Protein AF-A0A932NPB3-F1 (afdb_monomer_lite)

Radius of gyration: 23.29 Å; chains: 1; bounding box: 48×37×106 Å

Structure (mmCIF, N/CA/C/O backbone):
data_AF-A0A932NPB3-F1
#
_entry.id   AF-A0A932NPB3-F1
#
loop_
_atom_site.group_PDB
_atom_site.id
_atom_site.type_symbol
_atom_site.label_atom_id
_atom_site.label_alt_id
_atom_site.label_comp_id
_atom_site.label_asym_id
_atom_site.label_entity_id
_atom_site.label_seq_id
_atom_site.pdbx_PDB_ins_code
_atom_site.Cartn_x
_atom_site.Cartn_y
_atom_site.Cartn_z
_atom_site.occupancy
_atom_s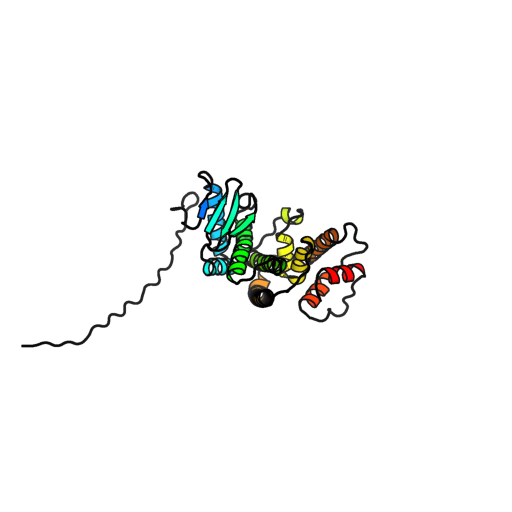ite.B_iso_or_equiv
_atom_site.auth_seq_id
_atom_site.auth_comp_id
_atom_site.auth_asym_id
_atom_site.auth_atom_id
_atom_site.pdbx_PDB_model_num
ATOM 1 N N . MET A 1 1 ? 19.179 -9.012 77.415 1.00 31.47 1 MET A N 1
ATOM 2 C CA . MET A 1 1 ? 20.241 -8.206 76.779 1.00 31.47 1 MET A CA 1
ATOM 3 C C . MET A 1 1 ? 20.283 -8.575 75.296 1.00 31.47 1 MET A C 1
ATOM 5 O O . MET A 1 1 ? 20.457 -9.751 75.024 1.00 31.47 1 MET A O 1
ATOM 9 N N . THR A 1 2 ? 20.004 -7.587 74.422 1.00 33.19 2 THR A N 1
ATOM 10 C CA . THR A 1 2 ? 20.501 -7.352 73.028 1.00 33.19 2 THR A CA 1
ATOM 11 C C . THR A 1 2 ? 20.539 -8.527 72.022 1.00 33.19 2 THR A C 1
ATOM 13 O O . THR A 1 2 ? 21.257 -9.488 72.255 1.00 33.19 2 THR A O 1
ATOM 16 N N . SER A 1 3 ? 19.724 -8.539 70.943 1.00 32.50 3 SER A N 1
ATOM 17 C CA . SER A 1 3 ? 19.947 -7.966 69.570 1.00 32.50 3 SER A CA 1
ATOM 18 C C . SER A 1 3 ? 21.310 -8.361 68.960 1.00 32.50 3 SER A C 1
ATOM 20 O O . SER A 1 3 ? 22.308 -8.200 69.649 1.00 32.50 3 SER A O 1
ATOM 22 N N . TRP A 1 4 ? 21.473 -8.917 67.743 1.00 28.77 4 TRP A N 1
ATOM 23 C CA . TRP A 1 4 ? 21.199 -8.436 66.362 1.00 28.77 4 TRP A CA 1
ATOM 24 C C . TRP A 1 4 ? 21.291 -9.647 65.369 1.00 28.77 4 TRP A C 1
ATOM 26 O O . TRP A 1 4 ? 22.094 -10.537 65.612 1.00 28.77 4 TRP A O 1
ATOM 36 N N . LEU A 1 5 ? 20.372 -9.871 64.408 1.00 31.00 5 LEU A N 1
ATOM 37 C CA . LEU A 1 5 ? 20.294 -9.395 62.996 1.00 31.00 5 LEU A CA 1
ATOM 38 C C . LEU A 1 5 ? 21.238 -10.077 61.963 1.00 31.00 5 LEU A C 1
ATOM 40 O O . LEU A 1 5 ? 22.443 -9.893 62.050 1.00 31.00 5 LEU A O 1
ATOM 44 N N . LEU A 1 6 ? 20.657 -10.779 60.964 1.00 31.25 6 LEU A N 1
ATOM 45 C CA . LEU A 1 6 ? 21.093 -10.999 59.552 1.00 31.25 6 LEU A CA 1
ATOM 46 C C . LEU A 1 6 ? 20.296 -12.193 58.967 1.00 31.25 6 LEU A C 1
ATOM 48 O O . LEU A 1 6 ? 20.301 -13.258 59.563 1.00 31.25 6 LEU A O 1
ATOM 52 N N . GLY A 1 7 ? 19.590 -12.168 57.837 1.00 26.69 7 GLY A N 1
ATOM 53 C CA . GLY A 1 7 ? 19.265 -11.157 56.836 1.00 26.69 7 GLY A CA 1
ATOM 54 C C . GLY A 1 7 ? 18.335 -11.821 55.803 1.00 26.69 7 GLY A C 1
ATOM 55 O O . GLY A 1 7 ? 18.620 -12.915 55.321 1.00 26.69 7 GLY A O 1
ATOM 56 N N . LEU A 1 8 ? 17.193 -11.188 55.521 1.00 30.22 8 LEU A N 1
ATOM 57 C CA . LEU A 1 8 ? 16.250 -11.546 54.456 1.00 30.22 8 LEU A CA 1
ATOM 58 C C . LEU A 1 8 ? 16.886 -11.338 53.073 1.00 30.22 8 LEU A C 1
ATOM 60 O O . LEU A 1 8 ? 17.524 -10.311 52.869 1.00 30.22 8 LEU A O 1
ATOM 64 N N . LEU A 1 9 ? 16.566 -12.203 52.105 1.00 27.02 9 LEU A N 1
ATOM 65 C CA . LEU A 1 9 ? 16.315 -11.799 50.714 1.00 27.02 9 LEU A CA 1
ATOM 66 C C . LEU A 1 9 ? 15.411 -12.835 50.024 1.00 27.02 9 LEU A C 1
ATOM 68 O O . LEU A 1 9 ? 15.848 -13.855 49.498 1.00 27.02 9 LEU A O 1
ATOM 72 N N . LEU A 1 10 ? 14.112 -12.535 50.066 1.00 29.44 10 LEU A N 1
ATOM 73 C CA . LEU A 1 10 ? 13.089 -13.052 49.164 1.00 29.44 10 LEU A CA 1
ATOM 74 C C . LEU A 1 10 ? 13.368 -12.507 47.757 1.00 29.44 10 LEU A C 1
ATOM 76 O O . LEU A 1 10 ? 13.323 -11.295 47.555 1.00 29.44 10 LEU A O 1
ATOM 80 N N . LEU A 1 11 ? 13.589 -13.383 46.779 1.00 31.45 11 LEU A N 1
ATOM 81 C CA . LEU A 1 11 ? 13.445 -13.039 45.365 1.00 31.45 11 LEU A CA 1
ATOM 82 C C . LEU A 1 11 ? 12.147 -13.660 44.853 1.00 31.45 11 LEU A C 1
ATOM 84 O O . LEU A 1 11 ? 12.106 -14.799 44.394 1.00 31.45 11 LEU A O 1
ATOM 88 N N . ALA A 1 12 ? 11.073 -12.880 44.962 1.00 29.61 12 ALA A N 1
ATOM 89 C CA . ALA A 1 12 ? 9.864 -13.081 44.185 1.00 29.61 12 ALA A CA 1
ATOM 90 C C . ALA A 1 12 ? 10.184 -12.764 42.716 1.00 29.61 12 ALA A C 1
ATOM 92 O O . ALA A 1 12 ? 10.418 -11.610 42.354 1.00 29.61 12 ALA A O 1
ATOM 93 N N . ALA A 1 13 ? 10.224 -13.789 41.868 1.00 29.39 13 ALA A N 1
ATOM 94 C CA . ALA A 1 13 ? 10.231 -13.597 40.426 1.00 29.39 13 ALA A CA 1
ATOM 95 C C . ALA A 1 13 ? 8.857 -13.047 39.996 1.00 29.39 13 ALA A C 1
ATOM 97 O O . ALA A 1 13 ? 7.833 -13.609 40.399 1.00 29.39 13 ALA A O 1
ATOM 98 N N . PRO A 1 14 ? 8.784 -11.972 39.191 1.00 31.38 14 PRO A N 1
ATOM 99 C CA . PRO A 1 14 ? 7.507 -11.490 38.696 1.00 31.38 14 PRO A CA 1
ATOM 100 C C . PRO A 1 14 ? 6.950 -12.512 37.703 1.00 31.38 14 PRO A C 1
ATOM 102 O O . PRO A 1 14 ? 7.517 -12.740 36.631 1.00 31.38 14 PRO A O 1
ATOM 105 N N . ALA A 1 15 ? 5.822 -13.121 38.065 1.00 30.25 15 ALA A N 1
ATOM 106 C CA . ALA A 1 15 ? 4.977 -13.852 37.139 1.00 30.25 15 ALA A CA 1
ATOM 107 C C . ALA A 1 15 ? 4.601 -12.905 35.990 1.00 30.25 15 ALA A C 1
ATOM 109 O O . ALA A 1 15 ? 3.835 -11.957 36.166 1.00 30.25 15 ALA A O 1
ATOM 110 N N . ARG A 1 16 ? 5.173 -13.128 34.802 1.00 31.05 16 ARG A N 1
ATOM 111 C CA . ARG A 1 16 ? 4.693 -12.486 33.579 1.00 31.05 16 ARG A CA 1
ATOM 112 C C . ARG A 1 16 ? 3.279 -12.997 33.341 1.00 31.05 16 ARG A C 1
ATOM 114 O O . ARG A 1 16 ? 3.098 -14.172 33.037 1.00 31.05 16 ARG A O 1
ATOM 121 N N . ALA A 1 17 ? 2.299 -12.115 33.505 1.00 29.11 17 ALA A N 1
ATOM 122 C CA . ALA A 1 17 ? 0.921 -12.369 33.132 1.00 29.11 17 ALA A CA 1
ATOM 123 C C . ALA A 1 17 ? 0.880 -12.793 31.657 1.00 29.11 17 ALA A C 1
ATOM 125 O O . ALA A 1 17 ? 1.081 -11.984 30.751 1.00 29.11 17 ALA A O 1
ATOM 126 N N . GLN A 1 18 ? 0.661 -14.084 31.415 1.00 29.05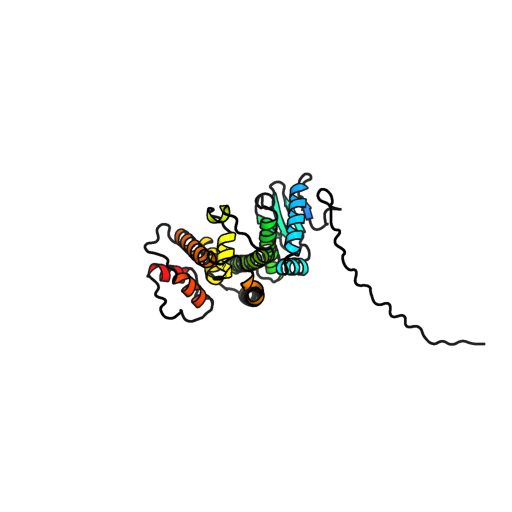 18 GLN A N 1
ATOM 127 C CA . GLN A 1 18 ? 0.189 -14.556 30.126 1.00 29.05 18 GLN A CA 1
ATOM 128 C C . GLN A 1 18 ? -1.213 -13.971 29.957 1.00 29.05 18 GLN A C 1
ATOM 130 O O . GLN A 1 18 ? -2.127 -14.318 30.703 1.00 29.05 18 GLN A O 1
ATOM 135 N N . PHE A 1 19 ? -1.372 -13.043 29.013 1.00 30.61 19 PHE A N 1
ATOM 136 C CA . PHE A 1 19 ? -2.686 -12.630 28.538 1.00 30.61 19 PHE A CA 1
ATOM 137 C C . PHE A 1 19 ? -3.358 -13.866 27.930 1.00 30.61 19 PHE A C 1
ATOM 139 O O . PHE A 1 19 ? -3.115 -14.228 26.780 1.00 30.61 19 PHE A O 1
ATOM 146 N N . LEU A 1 20 ? -4.162 -14.552 28.738 1.00 27.78 20 LEU A N 1
ATOM 147 C CA . LEU A 1 20 ? -5.115 -15.541 28.270 1.00 27.78 20 LEU A CA 1
ATOM 148 C C . LEU A 1 20 ? -6.215 -14.761 27.552 1.00 27.78 20 LEU A C 1
ATOM 150 O O . LEU A 1 20 ? -7.083 -14.165 28.187 1.00 27.78 20 LEU A O 1
ATOM 154 N N . ALA A 1 21 ? -6.140 -14.706 26.224 1.00 30.80 21 ALA A N 1
ATOM 155 C CA . ALA A 1 21 ? -7.271 -14.276 25.420 1.00 30.80 21 ALA A CA 1
ATOM 156 C C . ALA A 1 21 ? -8.413 -15.283 25.653 1.00 30.80 21 ALA A C 1
ATOM 158 O O . ALA A 1 21 ? -8.198 -16.484 25.456 1.00 30.80 21 ALA A O 1
ATOM 159 N N . PRO A 1 22 ? -9.604 -14.852 26.103 1.00 32.59 22 PRO A N 1
ATOM 160 C CA . PRO A 1 22 ? -10.727 -15.764 26.222 1.00 32.59 22 PRO A CA 1
ATOM 161 C C . PRO A 1 22 ? -11.122 -16.250 24.824 1.00 32.59 22 PRO A C 1
ATOM 163 O O . PRO A 1 22 ? -11.342 -15.453 23.912 1.00 32.59 22 PRO A O 1
ATOM 166 N N . VAL A 1 23 ? -11.224 -17.569 24.663 1.00 30.86 23 VAL A N 1
ATOM 167 C CA . VAL A 1 23 ? -11.905 -18.182 23.519 1.00 30.86 23 VAL A CA 1
ATOM 168 C C . VAL A 1 23 ? -13.385 -17.838 23.668 1.00 30.86 23 VAL A C 1
ATOM 170 O O . VAL A 1 23 ? -14.067 -18.380 24.536 1.00 30.86 23 VAL A O 1
ATOM 173 N N . LEU A 1 24 ? -13.864 -16.872 22.884 1.00 31.59 24 LEU A N 1
ATOM 174 C CA . LEU A 1 24 ? -15.264 -16.460 22.910 1.00 31.59 24 LEU A CA 1
ATOM 175 C C . LEU A 1 24 ? -16.123 -17.456 22.110 1.00 31.59 24 LEU A C 1
ATOM 177 O O . LEU A 1 24 ? -15.749 -17.806 20.988 1.00 31.59 24 LEU A O 1
ATOM 181 N N . PRO A 1 25 ? -17.278 -17.902 22.641 1.00 28.17 25 PRO A N 1
ATOM 182 C CA . PRO A 1 25 ? -18.278 -18.608 21.849 1.00 28.17 25 PRO A CA 1
ATOM 183 C C . PRO A 1 25 ? -18.885 -17.665 20.792 1.00 28.17 25 PRO A C 1
ATOM 185 O O . PRO A 1 25 ? -18.933 -16.447 21.002 1.00 28.17 25 PRO A O 1
ATOM 188 N N . PRO A 1 26 ? -19.378 -18.194 19.658 1.00 33.12 26 PRO A N 1
ATOM 189 C CA . PRO A 1 26 ? -20.007 -17.372 18.636 1.00 33.12 26 PRO A CA 1
ATOM 190 C C . PRO A 1 26 ? -21.297 -16.761 19.197 1.00 33.12 26 PRO A C 1
ATOM 192 O O . PRO A 1 26 ? -22.207 -17.479 19.607 1.00 33.12 26 PRO A O 1
ATOM 195 N N . GLY A 1 27 ? -21.369 -15.428 19.222 1.00 34.28 27 GLY A N 1
ATOM 196 C CA . GLY A 1 27 ? -22.634 -14.713 19.398 1.00 34.28 27 GLY A CA 1
ATOM 197 C C . GLY A 1 27 ? -22.770 -13.766 20.588 1.00 34.28 27 GLY A C 1
ATOM 198 O O . GLY A 1 27 ? -23.838 -13.179 20.709 1.00 34.28 27 GLY A O 1
ATOM 199 N N . ARG A 1 28 ? -21.764 -13.556 21.450 1.00 38.69 28 ARG A N 1
ATOM 200 C CA . ARG A 1 28 ? -21.772 -12.439 22.425 1.00 38.69 28 ARG A CA 1
ATOM 201 C C . ARG A 1 28 ? -20.426 -12.287 23.128 1.00 38.69 28 ARG A C 1
ATOM 203 O O . ARG A 1 28 ? -20.014 -13.209 23.817 1.00 38.69 28 ARG A O 1
ATOM 210 N N . VAL A 1 29 ? -19.808 -11.113 22.982 1.00 34.94 29 VAL A N 1
ATOM 211 C CA . VAL A 1 29 ? -19.136 -10.276 24.005 1.00 34.94 29 VAL A CA 1
ATOM 212 C C . VAL A 1 29 ? -18.470 -9.118 23.259 1.00 34.94 29 VAL A C 1
ATOM 214 O O . VAL A 1 29 ? -17.812 -9.361 22.257 1.00 34.94 29 VAL A O 1
ATOM 217 N N . LEU A 1 30 ? -18.633 -7.893 23.761 1.00 41.00 30 LEU A N 1
ATOM 218 C CA . LEU A 1 30 ? -17.564 -6.998 24.238 1.00 41.00 30 LEU A CA 1
ATOM 219 C C . LEU A 1 30 ? -18.273 -6.011 25.188 1.00 41.00 30 LEU A C 1
ATOM 221 O O . LEU A 1 30 ? -19.296 -5.433 24.847 1.00 41.00 30 LEU A O 1
ATOM 225 N N . ALA A 1 31 ? -17.984 -6.045 26.492 1.00 43.31 31 ALA A N 1
ATOM 226 C CA . ALA A 1 31 ? -16.849 -5.356 27.109 1.00 43.31 31 ALA A CA 1
ATOM 227 C C . ALA A 1 31 ? -16.893 -3.850 26.810 1.00 43.31 31 ALA A C 1
ATOM 229 O O . ALA A 1 31 ? -17.124 -3.456 25.672 1.00 43.31 31 ALA A O 1
ATOM 230 N N . ALA A 1 32 ? -16.692 -3.020 27.839 1.00 49.41 32 ALA A N 1
ATOM 231 C CA . ALA A 1 32 ? -16.626 -1.568 27.703 1.00 49.41 32 ALA A CA 1
ATOM 232 C C . ALA A 1 32 ? -15.834 -1.188 26.445 1.00 49.41 32 ALA A C 1
ATOM 234 O O . ALA A 1 32 ? -14.727 -1.698 26.248 1.00 49.41 32 ALA A O 1
ATOM 235 N N . VAL A 1 33 ? -16.435 -0.345 25.595 1.00 52.59 33 VAL A N 1
ATOM 236 C CA . VAL A 1 33 ? -15.800 0.187 24.383 1.00 52.59 33 VAL A CA 1
ATOM 237 C C . VAL A 1 33 ? -14.384 0.600 24.771 1.00 52.59 33 VAL A C 1
ATOM 239 O O . VAL A 1 33 ? -14.238 1.389 25.713 1.00 52.59 33 VAL A O 1
ATOM 242 N N . PRO A 1 34 ? -13.340 0.035 24.136 1.00 62.47 34 PRO A N 1
ATOM 243 C CA . PRO A 1 34 ? -11.988 0.410 24.492 1.00 62.47 34 PRO A CA 1
ATOM 244 C C . PRO A 1 34 ? -11.862 1.934 24.392 1.00 62.47 34 PRO A C 1
ATOM 246 O O . PRO A 1 34 ? -12.332 2.498 23.408 1.00 62.47 34 PRO A O 1
ATOM 249 N N . PRO A 1 35 ? -11.239 2.623 25.364 1.00 62.69 35 PRO A N 1
ATOM 250 C CA . PRO A 1 35 ? -11.278 4.089 25.455 1.00 62.69 35 PRO A CA 1
ATOM 251 C C . PRO A 1 35 ? -10.589 4.803 24.281 1.00 62.69 35 PRO A C 1
ATOM 253 O O . PRO A 1 35 ? -10.598 6.029 24.199 1.00 62.69 35 PRO A O 1
ATOM 256 N N . TRP A 1 36 ? -9.949 4.043 23.394 1.00 72.12 36 TRP A N 1
ATOM 257 C CA . TRP A 1 36 ? -9.357 4.521 22.157 1.00 72.12 36 TRP A CA 1
ATOM 258 C C . TRP A 1 36 ? -10.305 4.421 20.948 1.00 72.12 36 TRP A C 1
ATOM 260 O O . TRP A 1 36 ? -10.002 5.036 19.939 1.00 72.12 36 TRP A O 1
ATOM 270 N N . ILE A 1 37 ? -11.459 3.747 21.015 1.00 76.25 37 ILE A N 1
ATOM 271 C CA . ILE A 1 37 ? -12.494 3.857 19.971 1.00 76.25 37 ILE A CA 1
ATOM 272 C C . ILE A 1 37 ? -13.554 4.863 20.410 1.00 76.25 37 ILE A C 1
ATOM 274 O O . ILE A 1 37 ? -14.187 4.696 21.451 1.00 76.25 37 ILE A O 1
ATOM 278 N N . ALA A 1 38 ? -13.773 5.879 19.584 1.00 79.50 38 ALA A N 1
ATOM 279 C CA . ALA A 1 38 ? -14.877 6.815 19.688 1.00 79.50 38 ALA A CA 1
ATOM 280 C C . ALA A 1 38 ? -15.873 6.585 18.542 1.00 79.50 38 ALA A C 1
ATOM 282 O O . ALA A 1 38 ? -15.498 6.235 17.424 1.00 79.50 38 ALA A O 1
ATOM 283 N N . MET A 1 39 ? -17.150 6.799 18.837 1.00 81.81 39 MET A N 1
ATOM 284 C CA . MET A 1 39 ? -18.235 6.822 17.858 1.00 81.81 39 MET A CA 1
ATOM 285 C C . MET A 1 39 ? -18.846 8.218 17.908 1.00 81.81 39 MET A C 1
ATOM 287 O O . MET A 1 39 ? -19.040 8.745 19.005 1.00 81.81 39 MET A O 1
ATOM 291 N N . GLU A 1 40 ? -19.136 8.814 16.755 1.00 78.88 40 GLU A N 1
ATOM 292 C CA . GLU A 1 40 ? -19.737 10.151 16.686 1.00 78.88 40 GLU A CA 1
ATOM 293 C C . GLU A 1 40 ? -21.108 10.200 17.378 1.00 78.88 40 GLU A C 1
ATOM 295 O O . GLU A 1 40 ? -21.424 11.160 18.081 1.00 78.88 40 GLU A O 1
ATOM 300 N N . LYS A 1 41 ? -21.903 9.133 17.236 1.00 77.12 41 LYS A N 1
ATOM 301 C CA . LYS A 1 41 ? -23.227 9.000 17.848 1.00 77.12 41 LYS A CA 1
ATOM 302 C C . LYS A 1 41 ? -23.519 7.560 18.303 1.00 77.12 41 LYS A C 1
ATOM 304 O O . LYS A 1 41 ? -22.873 6.623 17.826 1.00 77.12 41 LYS A O 1
ATOM 309 N N . PRO A 1 42 ? -24.502 7.354 19.202 1.00 76.12 42 PRO A N 1
ATOM 310 C CA . PRO A 1 42 ? -25.056 6.026 19.478 1.00 76.12 42 PRO A CA 1
ATOM 311 C C . PRO A 1 42 ? -25.639 5.377 18.209 1.00 76.12 42 PRO A C 1
ATOM 313 O O . PRO A 1 42 ? -26.126 6.092 17.332 1.00 76.12 42 PRO A O 1
ATOM 316 N N . GLY A 1 43 ? -25.641 4.041 18.120 1.00 79.69 43 GLY A N 1
ATOM 317 C CA . GLY A 1 43 ? -26.161 3.313 16.950 1.00 79.69 43 GLY A CA 1
ATOM 318 C C . GLY A 1 43 ? -25.096 2.837 15.952 1.00 79.69 43 GLY A C 1
ATOM 319 O O . GLY A 1 43 ? -25.448 2.303 14.905 1.00 79.69 43 GLY A O 1
ATOM 320 N N . LEU A 1 44 ? -23.807 3.033 16.254 1.00 83.00 44 LEU A N 1
ATOM 321 C CA . LEU A 1 44 ? -22.666 2.590 15.434 1.00 83.00 44 LEU A CA 1
ATOM 322 C C . LEU A 1 44 ? -21.992 1.319 15.991 1.00 83.00 44 LEU A C 1
ATOM 324 O O . LEU A 1 44 ? -20.836 1.023 15.685 1.00 83.00 44 LEU A O 1
ATOM 328 N N . GLU A 1 45 ? -22.695 0.555 16.834 1.00 86.25 45 GLU A N 1
ATOM 329 C CA . GLU A 1 45 ? -22.146 -0.614 17.526 1.00 86.25 45 GLU A CA 1
ATOM 330 C C . GLU A 1 45 ? -21.705 -1.717 16.559 1.00 86.25 45 GLU A C 1
ATOM 332 O O . GLU A 1 45 ? -20.674 -2.345 16.789 1.00 86.25 45 GLU A O 1
ATOM 337 N N . GLU A 1 46 ? -22.437 -1.929 15.464 1.00 86.75 46 GLU A N 1
ATOM 338 C CA . GLU A 1 46 ? -22.088 -2.943 14.466 1.00 86.75 46 GLU A CA 1
ATOM 339 C C . GLU A 1 46 ? -20.784 -2.599 13.736 1.00 86.75 46 GLU A C 1
ATOM 341 O O . GLU A 1 46 ? -19.883 -3.438 13.666 1.00 86.75 46 GLU A O 1
ATOM 346 N N . ALA A 1 47 ? -20.639 -1.352 13.275 1.00 85.44 47 ALA A N 1
ATOM 347 C CA . ALA A 1 47 ? -19.416 -0.855 12.648 1.00 85.44 47 ALA A CA 1
ATOM 348 C C . ALA A 1 47 ? -18.223 -0.934 13.617 1.00 85.44 47 ALA A C 1
ATOM 350 O O . ALA A 1 47 ? -17.153 -1.441 13.270 1.00 85.44 47 ALA A O 1
ATOM 351 N N . ARG A 1 48 ? -18.418 -0.518 14.875 1.00 86.25 48 ARG A N 1
ATOM 352 C CA . ARG A 1 48 ? -17.416 -0.670 15.938 1.00 86.25 48 ARG A CA 1
ATOM 353 C C . ARG A 1 48 ? -16.997 -2.128 16.111 1.00 86.25 48 ARG A C 1
ATOM 355 O O . ARG A 1 48 ? -15.803 -2.420 16.167 1.00 86.25 48 ARG A O 1
ATOM 362 N N . ASP A 1 49 ? -17.956 -3.039 16.222 1.00 87.44 49 ASP A N 1
ATOM 363 C CA . ASP A 1 49 ? -17.671 -4.449 16.476 1.00 87.44 49 ASP A CA 1
ATOM 364 C C . ASP A 1 49 ? -16.991 -5.104 15.266 1.00 87.44 49 ASP A C 1
ATOM 366 O O . ASP A 1 49 ? -16.076 -5.910 15.444 1.00 87.44 49 ASP A O 1
ATOM 370 N N . LYS A 1 50 ? -17.367 -4.714 14.043 1.00 88.81 50 LYS A N 1
ATOM 371 C CA . LYS A 1 50 ? -16.697 -5.119 12.800 1.00 88.81 50 LYS A CA 1
ATOM 372 C C . LYS A 1 50 ? -15.243 -4.652 12.770 1.00 88.81 50 LYS A C 1
ATOM 374 O O . LYS A 1 50 ? -14.347 -5.465 12.541 1.00 88.81 50 LYS A O 1
ATOM 379 N N . LEU A 1 51 ? -14.984 -3.383 13.092 1.00 87.50 51 LEU A N 1
ATOM 380 C CA . LEU A 1 51 ? -13.627 -2.848 13.213 1.00 87.50 51 LEU A CA 1
ATOM 381 C C . LEU A 1 51 ? -12.817 -3.597 14.282 1.00 87.50 51 LEU A C 1
ATOM 383 O O . LEU A 1 51 ? -11.658 -3.937 14.055 1.00 87.50 51 LEU A O 1
ATOM 387 N N . LEU A 1 52 ? -13.411 -3.890 15.441 1.00 87.38 52 LEU A N 1
ATOM 388 C CA . LEU A 1 52 ? -12.746 -4.638 16.511 1.00 87.38 52 LEU A CA 1
ATOM 389 C C . LEU A 1 52 ? -12.356 -6.052 16.068 1.00 87.38 52 LEU A C 1
ATOM 391 O O . LEU A 1 52 ? -11.244 -6.496 16.366 1.00 87.38 52 LEU A O 1
ATOM 395 N N . ARG A 1 53 ? -13.227 -6.740 15.321 1.00 89.75 53 ARG A N 1
ATOM 396 C CA . ARG A 1 53 ? -12.915 -8.049 14.731 1.00 89.75 53 ARG A CA 1
ATOM 397 C C . ARG A 1 53 ? -11.818 -7.948 13.672 1.00 89.75 53 ARG A C 1
ATOM 399 O O . ARG A 1 53 ? -10.883 -8.745 13.713 1.00 89.75 53 ARG A O 1
ATOM 406 N N . ALA A 1 54 ? -11.850 -6.932 12.811 1.00 89.81 54 ALA A N 1
ATOM 407 C CA . ALA A 1 54 ? -10.789 -6.673 11.837 1.00 89.81 54 ALA A CA 1
ATOM 408 C C . ALA A 1 54 ? -9.428 -6.389 12.506 1.00 89.81 54 ALA A C 1
ATOM 410 O O . ALA A 1 54 ? -8.405 -6.940 12.105 1.00 89.81 54 ALA A O 1
ATOM 411 N N . LEU A 1 55 ? -9.394 -5.599 13.583 1.00 88.94 55 LEU A N 1
ATOM 412 C CA . LEU A 1 55 ? -8.170 -5.350 14.355 1.00 88.94 55 LEU A CA 1
ATOM 413 C C . LEU A 1 55 ? -7.654 -6.615 15.053 1.00 88.94 55 LEU A C 1
ATOM 415 O O . LEU A 1 55 ? -6.442 -6.808 15.167 1.00 88.94 55 LEU A O 1
ATOM 419 N N . GLU A 1 56 ? -8.546 -7.495 15.506 1.00 90.06 56 GLU A N 1
ATOM 420 C CA . GLU A 1 56 ? -8.155 -8.793 16.054 1.00 90.06 56 GLU A CA 1
ATOM 421 C C . GLU A 1 56 ? -7.579 -9.718 14.974 1.00 90.06 56 GLU A C 1
ATOM 423 O O . GLU A 1 56 ? -6.581 -10.394 15.225 1.00 90.06 56 GLU A O 1
ATOM 428 N N . LEU A 1 57 ? -8.133 -9.709 13.757 1.00 91.06 57 LEU A N 1
ATOM 429 C CA . LEU A 1 57 ? -7.531 -10.388 12.607 1.00 91.06 57 LEU A CA 1
ATOM 430 C C . LEU A 1 57 ? -6.139 -9.823 12.307 1.00 91.06 57 LEU A C 1
ATOM 432 O O . LEU A 1 57 ? -5.183 -10.591 12.207 1.00 91.06 57 LEU A O 1
ATOM 436 N N . LEU A 1 58 ? -5.989 -8.497 12.269 1.00 91.00 58 LEU A N 1
ATOM 437 C CA . LEU A 1 58 ? -4.706 -7.831 12.041 1.00 91.00 58 LEU A CA 1
ATOM 438 C C . LEU A 1 58 ? -3.636 -8.262 13.062 1.00 91.00 58 LEU A C 1
ATOM 440 O O . LEU A 1 58 ? -2.494 -8.522 12.686 1.00 91.00 58 LEU A O 1
ATOM 444 N N . ARG A 1 59 ? -3.994 -8.429 14.345 1.00 91.50 59 ARG A N 1
ATOM 445 C CA . ARG A 1 59 ? -3.068 -8.928 15.387 1.00 91.50 59 ARG A CA 1
ATOM 446 C C . ARG A 1 59 ? -2.547 -10.342 15.135 1.00 91.50 59 ARG A C 1
ATOM 448 O O . ARG A 1 59 ? -1.520 -10.714 15.710 1.00 91.50 59 ARG A O 1
ATOM 455 N N . ARG A 1 60 ? -3.235 -11.153 14.326 1.00 92.06 60 ARG A N 1
ATOM 456 C CA . ARG A 1 60 ? -2.796 -12.521 13.999 1.00 92.06 60 ARG A CA 1
ATOM 457 C C . ARG A 1 60 ? -1.603 -12.514 13.045 1.00 92.06 60 ARG A C 1
ATOM 459 O O . ARG A 1 60 ? -0.761 -13.404 13.148 1.00 92.06 60 ARG A O 1
ATOM 466 N N . SER A 1 61 ? -1.473 -11.482 12.214 1.00 94.00 61 SER A N 1
ATOM 467 C CA . SER A 1 61 ? -0.318 -11.252 11.342 1.00 94.00 61 SER A CA 1
ATOM 468 C C . SER A 1 61 ? 0.884 -10.721 12.154 1.00 94.00 61 SER A C 1
ATOM 470 O O . SER A 1 61 ? 0.718 -9.818 12.981 1.00 94.00 61 SER A O 1
ATOM 472 N N . PRO A 1 62 ? 2.110 -11.257 11.977 1.00 94.44 62 PRO A N 1
ATOM 473 C CA . PRO A 1 62 ? 3.317 -10.694 12.589 1.00 94.44 62 PRO A CA 1
ATOM 474 C C . PRO A 1 62 ? 3.537 -9.205 12.285 1.00 94.44 62 PRO A C 1
ATOM 476 O O . PRO A 1 62 ? 3.830 -8.440 13.206 1.00 94.44 62 PRO A O 1
ATOM 479 N N . SER A 1 63 ? 3.351 -8.790 11.030 1.00 93.06 63 SER A N 1
ATOM 480 C CA . SER A 1 63 ? 3.470 -7.393 10.601 1.00 93.06 63 SER A CA 1
ATOM 481 C C . SER A 1 63 ? 2.400 -6.513 11.256 1.00 93.06 63 SER A C 1
ATOM 483 O O . SER A 1 63 ? 2.723 -5.458 11.803 1.00 93.06 63 SER A O 1
ATOM 485 N N . GLY A 1 64 ? 1.146 -6.974 11.299 1.00 91.69 64 GLY A N 1
ATOM 486 C CA . GLY A 1 64 ? 0.049 -6.265 11.958 1.00 91.69 64 GLY A CA 1
ATOM 487 C C . GLY A 1 64 ? 0.238 -6.130 13.469 1.00 91.69 64 GLY A C 1
ATOM 488 O O . GLY A 1 64 ? 0.031 -5.060 14.040 1.00 91.69 64 GLY A O 1
ATOM 489 N N . ARG A 1 65 ? 0.714 -7.188 14.133 1.00 92.12 65 ARG A N 1
ATOM 490 C CA . ARG A 1 65 ? 1.035 -7.168 15.568 1.00 92.12 65 ARG A CA 1
ATOM 491 C C . ARG A 1 65 ? 2.141 -6.170 15.899 1.00 92.12 65 ARG A C 1
ATOM 493 O O . ARG A 1 65 ? 2.029 -5.469 16.902 1.00 92.12 65 ARG A O 1
ATOM 500 N N . ALA A 1 66 ? 3.191 -6.113 15.081 1.00 90.50 66 ALA A N 1
ATOM 501 C CA . ALA A 1 66 ? 4.276 -5.154 15.259 1.00 90.50 66 ALA A CA 1
ATOM 502 C C . ALA A 1 66 ? 3.766 -3.711 15.119 1.00 90.50 66 ALA A C 1
ATOM 504 O O . ALA A 1 66 ? 4.029 -2.889 15.995 1.00 90.50 66 ALA A O 1
ATOM 505 N N . LEU A 1 67 ? 2.968 -3.439 14.081 1.00 88.19 67 LEU A N 1
ATOM 506 C CA . LEU A 1 67 ? 2.390 -2.120 13.821 1.00 88.19 67 LEU A CA 1
ATOM 507 C C . LEU A 1 67 ? 1.488 -1.644 14.972 1.00 88.19 67 LEU A C 1
ATOM 509 O O . LEU A 1 67 ? 1.646 -0.532 15.475 1.00 88.19 67 LEU A O 1
ATOM 513 N N . LEU A 1 68 ? 0.594 -2.513 15.450 1.00 85.94 68 LEU A N 1
ATOM 514 C CA . LEU A 1 68 ? -0.284 -2.223 16.590 1.00 85.94 68 LEU A CA 1
ATOM 515 C C . LEU A 1 68 ? 0.489 -2.053 17.907 1.00 85.94 68 LEU A C 1
ATOM 517 O O . LEU A 1 68 ? 0.089 -1.261 18.759 1.00 85.94 68 LEU A O 1
ATOM 521 N N . GLY A 1 69 ? 1.585 -2.796 18.090 1.00 82.88 69 GLY A N 1
ATOM 522 C CA . GLY A 1 69 ? 2.448 -2.681 19.265 1.00 82.88 69 GLY A CA 1
ATOM 523 C C . GLY A 1 69 ? 3.220 -1.361 19.310 1.00 82.88 69 GLY A C 1
ATOM 524 O O . GLY A 1 69 ? 3.295 -0.740 20.366 1.00 82.88 69 GLY A O 1
ATOM 525 N N . GLU A 1 70 ? 3.758 -0.915 18.172 1.00 79.81 70 GLU A N 1
ATOM 526 C CA . GLU A 1 70 ? 4.517 0.340 18.055 1.00 79.81 70 GLU A CA 1
ATOM 527 C C . GLU A 1 70 ? 3.624 1.569 18.238 1.00 79.81 70 GLU A C 1
ATOM 529 O O . GLU A 1 70 ? 3.988 2.529 18.921 1.00 79.81 70 GLU A O 1
ATOM 534 N N . LEU A 1 71 ? 2.435 1.549 17.638 1.00 72.00 71 LEU A N 1
ATOM 535 C CA . LEU A 1 71 ? 1.537 2.694 17.695 1.00 72.00 71 LEU A CA 1
ATOM 536 C C . LEU A 1 71 ? 0.842 2.829 19.056 1.00 72.00 71 LEU A C 1
ATOM 538 O O . LEU A 1 71 ? 0.432 3.933 19.427 1.00 72.00 71 LEU A O 1
ATOM 542 N N . GLY A 1 72 ? 0.731 1.727 19.805 1.00 65.25 72 GLY A N 1
ATOM 543 C CA . GLY A 1 72 ? -0.420 1.523 20.677 1.00 65.25 72 GLY A CA 1
ATOM 544 C C . GLY A 1 72 ? -1.677 1.390 19.814 1.00 65.25 72 GLY A C 1
ATOM 545 O O . GLY A 1 72 ? -1.664 1.706 18.624 1.00 65.25 72 GLY A O 1
ATOM 546 N N . VAL A 1 73 ? -2.794 0.919 20.364 1.00 60.62 73 VAL A N 1
ATOM 547 C CA . VAL A 1 73 ? -4.028 0.984 19.575 1.00 60.62 73 VAL A CA 1
ATOM 548 C C . VAL A 1 73 ? -4.398 2.465 19.446 1.00 60.62 73 VAL A C 1
ATOM 550 O O . VAL A 1 73 ? -4.804 3.081 20.431 1.00 60.62 73 VAL A O 1
ATOM 553 N N . GLY A 1 74 ? -4.115 3.061 18.280 1.00 59.09 74 GLY A N 1
ATOM 554 C CA . GLY A 1 74 ? -4.376 4.473 17.996 1.00 59.09 74 GLY A CA 1
ATOM 555 C C . GLY A 1 74 ? -5.834 4.813 18.279 1.00 59.09 74 GLY A C 1
ATOM 556 O O . GLY A 1 74 ? -6.688 3.921 18.284 1.00 59.09 74 GLY A O 1
ATOM 557 N N . ARG A 1 75 ? -6.138 6.089 18.549 1.00 66.75 75 ARG A N 1
ATOM 558 C CA . ARG A 1 75 ? -7.547 6.445 18.704 1.00 66.75 75 ARG A CA 1
ATOM 559 C C . ARG A 1 75 ? -8.217 6.393 17.341 1.00 66.75 75 ARG A C 1
ATOM 561 O O . ARG A 1 75 ? -7.675 6.915 16.369 1.00 66.75 75 ARG A O 1
ATOM 568 N N . VAL A 1 76 ? -9.374 5.757 17.282 1.00 77.62 76 VAL A N 1
ATOM 569 C CA . VAL A 1 76 ? -10.166 5.627 16.066 1.00 77.62 76 VAL A CA 1
ATOM 570 C C . VAL A 1 76 ? -11.505 6.305 16.294 1.00 77.62 76 VAL A C 1
ATOM 572 O O . VAL A 1 76 ? -12.130 6.073 17.326 1.00 77.62 76 VAL A O 1
ATOM 575 N N . LEU A 1 77 ? -11.931 7.145 15.356 1.00 77.56 77 LEU A N 1
ATOM 576 C CA . LEU A 1 77 ? -13.262 7.745 15.337 1.00 77.56 77 LEU A CA 1
ATOM 577 C C . LEU A 1 77 ? -14.047 7.168 14.158 1.00 77.56 77 LEU A C 1
ATOM 579 O O . LEU A 1 77 ? -13.564 7.206 13.027 1.00 77.56 77 LEU A O 1
ATOM 583 N N . ILE A 1 78 ? -15.237 6.644 14.452 1.00 78.94 78 ILE A N 1
ATOM 584 C CA . ILE A 1 78 ? -16.226 6.207 13.463 1.00 78.94 78 ILE A CA 1
ATOM 585 C C . ILE A 1 78 ? -17.324 7.271 13.396 1.00 78.94 78 ILE A C 1
ATOM 587 O O . ILE A 1 78 ? -17.964 7.554 14.414 1.00 78.94 78 ILE A O 1
ATOM 591 N N . GLU A 1 79 ? -17.527 7.853 12.219 1.00 80.62 79 GLU A N 1
ATOM 592 C CA . GLU A 1 79 ? -18.575 8.850 11.964 1.00 80.62 79 GLU A CA 1
ATOM 593 C C . GLU A 1 79 ? -19.896 8.209 11.512 1.00 80.62 79 GLU A C 1
ATOM 595 O O . GLU A 1 79 ? -19.954 7.034 11.143 1.00 80.62 79 GLU A O 1
ATOM 600 N N . GLU A 1 80 ? -20.976 8.991 11.530 1.00 75.81 80 GLU A N 1
ATOM 601 C CA . GLU A 1 80 ? -22.337 8.585 11.166 1.00 75.81 80 GLU A CA 1
ATOM 602 C C . GLU A 1 80 ? -22.445 8.002 9.750 1.00 75.81 80 GLU A C 1
ATOM 604 O O . GLU A 1 80 ? -23.246 7.101 9.515 1.00 75.81 80 GLU A O 1
ATOM 609 N N . ASN A 1 81 ? -21.629 8.486 8.817 1.00 74.00 81 ASN A N 1
ATOM 610 C CA . ASN A 1 81 ? -21.569 8.007 7.435 1.00 74.00 81 ASN A CA 1
ATOM 611 C C . ASN A 1 81 ? -20.582 6.832 7.249 1.00 74.00 81 ASN A C 1
ATOM 613 O O . ASN A 1 81 ? -20.067 6.630 6.151 1.00 74.00 81 ASN A O 1
ATOM 617 N N . GLY A 1 82 ? -20.208 6.139 8.328 1.00 68.00 82 GLY A N 1
ATOM 618 C CA . GLY A 1 82 ? -19.244 5.038 8.294 1.00 68.00 82 GLY A CA 1
ATOM 619 C C . GLY A 1 82 ? -17.810 5.468 7.962 1.00 68.00 82 GLY A C 1
ATOM 620 O O . GLY A 1 82 ? -16.962 4.608 7.704 1.00 68.00 82 GLY A O 1
ATOM 621 N N . SER A 1 83 ? -17.522 6.776 7.945 1.00 77.31 83 SER A N 1
ATOM 622 C CA . SER A 1 83 ? -16.161 7.275 7.766 1.00 77.31 83 SER A CA 1
ATOM 623 C C . SER A 1 83 ? -15.278 6.911 8.944 1.00 77.31 83 SER A C 1
ATOM 625 O O . SER A 1 83 ? -15.730 6.846 10.090 1.00 77.31 83 SER A O 1
ATOM 627 N N . LEU A 1 84 ? -13.997 6.710 8.652 1.00 82.38 84 LEU A N 1
ATOM 628 C CA . LEU A 1 84 ? -13.017 6.324 9.651 1.00 82.38 84 LEU A CA 1
ATOM 629 C C . LEU A 1 84 ? -11.876 7.337 9.723 1.00 82.38 84 LEU A C 1
ATOM 631 O O . LEU A 1 84 ? -11.254 7.679 8.716 1.00 82.38 84 LEU A O 1
ATOM 635 N N . TYR A 1 85 ? -11.562 7.762 10.941 1.00 81.75 85 TYR A N 1
ATOM 636 C CA . TYR A 1 85 ? -10.383 8.564 11.243 1.00 81.75 85 TYR A CA 1
ATOM 637 C C . TYR A 1 85 ? -9.487 7.820 12.223 1.00 81.75 85 TYR A C 1
ATOM 639 O O . TYR A 1 85 ? -9.959 7.301 13.234 1.00 81.75 85 TYR A O 1
ATOM 647 N N . VAL A 1 86 ? -8.183 7.815 11.962 1.00 78.62 86 VAL A N 1
ATOM 648 C CA . VAL A 1 86 ? -7.178 7.172 12.814 1.00 78.62 86 VAL A CA 1
ATOM 649 C C . VAL A 1 86 ? -6.186 8.224 13.294 1.00 78.62 86 VAL A C 1
ATOM 651 O O . VAL A 1 86 ? -5.649 8.991 12.500 1.00 78.62 86 VAL A O 1
ATOM 654 N N . THR A 1 87 ? -5.924 8.288 14.598 1.00 73.50 87 THR A N 1
ATOM 655 C CA . THR A 1 87 ? -4.982 9.252 15.181 1.00 73.50 87 THR A CA 1
ATOM 656 C C . THR A 1 87 ? -4.035 8.612 16.190 1.00 73.50 87 THR A C 1
ATOM 658 O O . THR A 1 87 ? -4.400 7.715 16.950 1.00 73.50 87 THR A O 1
ATOM 661 N N . ASP A 1 88 ? -2.805 9.121 16.240 1.00 69.62 88 ASP A N 1
ATOM 662 C CA . ASP A 1 88 ? -1.834 8.832 17.302 1.00 69.62 88 ASP A CA 1
ATOM 663 C C . ASP A 1 88 ? -1.964 9.762 18.525 1.00 69.62 88 ASP A C 1
ATOM 665 O O . ASP A 1 88 ? -1.147 9.691 19.444 1.00 69.62 88 ASP A O 1
ATOM 669 N N . GLY A 1 89 ? -2.964 10.653 18.528 1.00 67.50 89 GLY A N 1
ATOM 670 C CA . GLY A 1 89 ? -3.167 11.696 19.535 1.00 67.50 89 GLY A CA 1
ATOM 671 C C . GLY A 1 89 ? -2.564 13.060 19.182 1.00 67.50 89 GLY A C 1
ATOM 672 O O . GLY A 1 89 ? -2.861 14.033 19.869 1.00 67.50 89 GLY A O 1
ATOM 673 N N . THR A 1 90 ? -1.755 13.158 18.123 1.00 67.12 90 THR A N 1
ATOM 674 C CA . THR A 1 90 ? -1.169 14.424 17.642 1.00 67.12 90 THR A CA 1
ATOM 675 C C . THR A 1 90 ? -1.612 14.785 16.233 1.00 67.12 90 THR A C 1
ATOM 677 O O . THR A 1 90 ? -1.805 15.963 15.935 1.00 67.12 90 THR A O 1
ATOM 680 N N . LYS A 1 91 ? -1.795 13.788 15.363 1.00 68.81 91 LYS A N 1
ATOM 681 C CA . LYS A 1 91 ? -2.283 13.973 13.996 1.00 68.81 91 LYS A CA 1
ATOM 682 C C . LYS A 1 91 ? -3.314 12.917 13.653 1.00 68.81 91 LYS A C 1
ATOM 684 O O . LYS A 1 91 ? -3.269 11.803 14.173 1.00 68.81 91 LYS A O 1
ATOM 689 N N . THR A 1 92 ? -4.215 13.273 12.752 1.00 76.44 92 THR A N 1
ATOM 690 C CA . THR A 1 92 ? -5.319 12.417 12.322 1.00 76.44 92 THR A CA 1
ATOM 691 C C . THR A 1 92 ? -5.190 12.127 10.833 1.00 76.44 92 THR A C 1
ATOM 693 O O . THR A 1 92 ? -4.909 13.030 10.046 1.00 76.44 92 THR A O 1
ATOM 696 N N . VAL A 1 93 ? -5.388 10.867 10.465 1.00 78.06 93 VAL A N 1
ATOM 697 C CA . VAL A 1 93 ? -5.505 10.375 9.093 1.00 78.06 93 VAL A CA 1
ATOM 698 C C . VAL A 1 93 ? -6.976 10.072 8.839 1.00 78.06 93 VAL A C 1
ATOM 700 O O . VAL A 1 93 ? -7.618 9.417 9.658 1.00 78.06 93 VAL A O 1
ATOM 703 N N . PHE A 1 94 ? -7.506 10.577 7.731 1.00 80.50 94 PHE A N 1
ATOM 704 C CA . PHE A 1 94 ? -8.807 10.172 7.216 1.00 80.50 94 PHE A CA 1
ATOM 705 C C . PHE A 1 94 ? -8.609 8.935 6.344 1.00 80.50 94 PHE A C 1
ATOM 707 O O . PHE A 1 94 ? -7.933 9.032 5.324 1.00 80.50 94 PHE A O 1
ATOM 714 N N . ALA A 1 95 ? -9.176 7.806 6.758 1.00 75.19 95 ALA A N 1
ATOM 715 C CA . ALA A 1 95 ? -9.035 6.532 6.058 1.00 75.19 95 ALA A CA 1
ATOM 716 C C . ALA A 1 95 ? -10.015 6.392 4.881 1.00 75.19 95 ALA A C 1
ATOM 718 O O . ALA A 1 95 ? -9.732 5.712 3.902 1.00 75.19 95 ALA A O 1
ATOM 719 N N . GLY A 1 96 ? -11.175 7.050 4.946 1.00 73.50 96 GLY A N 1
ATOM 720 C CA . GLY A 1 96 ? -12.152 7.043 3.859 1.00 73.50 96 GLY A CA 1
ATOM 721 C C . GLY A 1 96 ? -13.592 7.141 4.343 1.00 73.50 96 GLY A C 1
ATOM 722 O O . GLY A 1 96 ? -13.869 6.998 5.534 1.00 73.50 96 GLY A O 1
ATOM 723 N N . ALA A 1 97 ? -14.504 7.378 3.397 1.00 74.69 97 ALA A N 1
ATOM 724 C CA . ALA A 1 97 ? -15.948 7.402 3.628 1.00 74.69 97 ALA A CA 1
ATOM 725 C C . ALA A 1 97 ? -16.552 5.997 3.520 1.00 74.69 97 ALA A C 1
ATOM 727 O O . ALA A 1 97 ? -16.105 5.223 2.679 1.00 74.69 97 ALA A O 1
ATOM 728 N N . ASN A 1 98 ? -17.563 5.674 4.340 1.00 73.75 98 ASN A N 1
ATOM 729 C CA . ASN A 1 98 ? -18.153 4.325 4.458 1.00 73.75 98 ASN A CA 1
ATOM 730 C C . ASN A 1 98 ? -17.112 3.203 4.654 1.00 73.75 98 ASN A C 1
ATOM 732 O O . ASN A 1 98 ? -17.372 2.043 4.340 1.00 73.75 98 ASN A O 1
ATOM 736 N N . PHE A 1 99 ? -15.922 3.539 5.152 1.00 79.00 99 PHE A N 1
ATOM 737 C CA . PHE A 1 99 ? -14.746 2.676 5.111 1.00 79.00 99 PHE A CA 1
ATOM 738 C C . PHE A 1 99 ? -14.973 1.351 5.841 1.00 79.00 99 PHE A C 1
ATOM 740 O O . PHE A 1 99 ? -14.559 0.290 5.382 1.00 79.00 99 PHE A O 1
ATOM 747 N N . VAL A 1 100 ? -15.658 1.403 6.985 1.00 81.00 100 VAL A N 1
ATOM 748 C CA . VAL A 1 100 ? -15.956 0.200 7.767 1.00 81.00 100 VAL A CA 1
ATOM 749 C C . VAL A 1 100 ? -16.985 -0.679 7.060 1.00 81.00 100 VAL A C 1
ATOM 751 O O . VAL A 1 100 ? -16.893 -1.902 7.141 1.00 81.00 100 VAL A O 1
ATOM 754 N N . ASP A 1 101 ? -17.934 -0.087 6.343 1.00 79.44 101 ASP A N 1
ATOM 755 C CA . ASP A 1 101 ? -19.048 -0.806 5.725 1.00 79.44 101 ASP A CA 1
ATOM 756 C C . ASP A 1 101 ? -18.668 -1.404 4.366 1.00 79.44 101 ASP A C 1
ATOM 758 O O . ASP A 1 101 ? -19.080 -2.525 4.070 1.00 79.44 101 ASP A O 1
ATOM 762 N N . GLU A 1 102 ? -17.819 -0.716 3.595 1.00 80.00 102 GLU A N 1
ATOM 763 C CA . GLU A 1 102 ? -17.411 -1.094 2.233 1.00 80.00 102 GLU A CA 1
ATOM 764 C C . GLU A 1 102 ? -16.654 -2.430 2.175 1.00 80.00 102 GLU A C 1
ATOM 766 O O . GLU A 1 102 ? -16.789 -3.174 1.204 1.00 80.00 102 GLU A O 1
ATOM 771 N N . TYR A 1 103 ? -15.885 -2.767 3.215 1.00 80.31 103 TYR A N 1
ATOM 772 C CA . TYR A 1 103 ? -14.992 -3.927 3.184 1.00 80.31 103 TYR A CA 1
ATOM 773 C C . TYR A 1 103 ? -15.470 -5.086 4.063 1.00 80.31 103 TYR A C 1
ATOM 775 O O . TYR A 1 103 ? -15.888 -4.856 5.200 1.00 80.31 103 TYR A O 1
ATOM 783 N N . PRO A 1 104 ? -15.360 -6.352 3.617 1.00 84.00 104 PRO A N 1
ATOM 784 C CA . PRO A 1 104 ? -15.453 -7.494 4.526 1.00 84.00 104 PRO A CA 1
ATOM 785 C C . PRO A 1 104 ? -14.316 -7.454 5.565 1.00 84.00 104 PRO A C 1
ATOM 787 O O . PRO A 1 104 ? -13.328 -6.746 5.395 1.00 84.00 104 PRO A O 1
ATOM 790 N N . GLU A 1 105 ? -14.461 -8.171 6.682 1.00 87.00 105 GLU A N 1
ATOM 791 C CA . GLU A 1 105 ? -13.584 -8.028 7.862 1.00 87.00 105 GLU A CA 1
ATOM 792 C C . GLU A 1 105 ? -12.103 -8.321 7.599 1.00 87.00 105 GLU A C 1
ATOM 794 O O . GLU A 1 105 ? -11.226 -7.676 8.172 1.00 87.00 105 GLU A O 1
ATOM 799 N N . ASP A 1 106 ? -11.822 -9.291 6.739 1.00 84.00 106 ASP A N 1
ATOM 800 C CA . ASP A 1 106 ? -10.478 -9.674 6.322 1.00 84.00 106 ASP A CA 1
ATOM 801 C C . ASP A 1 106 ? -9.830 -8.596 5.446 1.00 84.00 106 ASP A C 1
ATOM 803 O O . ASP A 1 106 ? -8.685 -8.205 5.690 1.00 84.00 106 ASP A O 1
ATOM 807 N N . VAL A 1 107 ? -10.578 -8.042 4.490 1.00 84.69 107 VAL A N 1
ATOM 808 C CA . VAL A 1 107 ? -10.120 -6.908 3.678 1.00 84.69 107 VAL A CA 1
ATOM 809 C C . VAL A 1 107 ? -9.975 -5.658 4.542 1.00 84.69 107 VAL A C 1
ATOM 811 O O . VAL A 1 107 ? -8.974 -4.954 4.423 1.00 84.69 107 VAL A O 1
ATOM 814 N N . LEU A 1 108 ? -10.901 -5.413 5.470 1.00 86.94 108 LEU A N 1
ATOM 815 C CA . LEU A 1 108 ? -10.833 -4.304 6.417 1.00 86.94 108 LEU A CA 1
ATOM 816 C C . LEU A 1 108 ? -9.581 -4.408 7.296 1.00 86.94 108 LEU A C 1
ATOM 818 O O . LEU A 1 108 ? -8.914 -3.404 7.508 1.00 86.94 108 LEU A O 1
ATOM 822 N N . ALA A 1 109 ? -9.200 -5.604 7.758 1.00 89.25 109 ALA A N 1
ATOM 823 C CA . ALA A 1 109 ? -7.961 -5.801 8.517 1.00 89.25 109 ALA A CA 1
ATOM 824 C C . ALA A 1 109 ? -6.717 -5.392 7.709 1.00 89.25 109 ALA A C 1
ATOM 826 O O . ALA A 1 109 ? -5.803 -4.756 8.238 1.00 89.25 109 ALA A O 1
ATOM 827 N N . VAL A 1 110 ? -6.704 -5.722 6.415 1.00 90.38 110 VAL A N 1
ATOM 828 C CA . VAL A 1 110 ? -5.641 -5.346 5.477 1.00 90.38 110 VAL A CA 1
ATOM 829 C C . VAL A 1 110 ? -5.643 -3.834 5.218 1.00 90.38 110 VAL A C 1
ATOM 831 O O . VAL A 1 110 ? -4.583 -3.217 5.292 1.00 90.38 110 VAL A O 1
ATOM 834 N N . GLN A 1 111 ? -6.804 -3.207 4.991 1.00 88.19 111 GLN A N 1
ATOM 835 C CA . GLN A 1 111 ? -6.895 -1.747 4.837 1.00 88.19 111 GLN A CA 1
ATOM 836 C C . GLN A 1 111 ? -6.478 -1.017 6.122 1.00 88.19 111 GLN A C 1
ATOM 838 O O . GLN A 1 111 ? -5.727 -0.052 6.070 1.00 88.19 111 GLN A O 1
ATOM 843 N N . MET A 1 112 ? -6.840 -1.528 7.300 1.00 88.56 112 MET A N 1
ATOM 844 C CA . MET A 1 112 ? -6.387 -0.954 8.570 1.00 88.56 112 MET A CA 1
ATOM 845 C C . MET A 1 112 ? -4.861 -0.957 8.708 1.00 88.56 112 MET A C 1
ATOM 847 O O . MET A 1 112 ? -4.310 -0.028 9.292 1.00 88.56 112 MET A O 1
ATOM 851 N N . ALA A 1 113 ? -4.156 -1.959 8.173 1.00 91.50 113 ALA A N 1
ATOM 852 C CA . ALA A 1 113 ? -2.693 -1.951 8.157 1.00 91.50 113 ALA A CA 1
ATOM 853 C C . ALA A 1 113 ? -2.119 -0.803 7.311 1.00 91.50 113 ALA A C 1
ATOM 855 O O . ALA A 1 113 ? -1.120 -0.202 7.706 1.00 91.50 113 ALA A O 1
ATOM 856 N N . HIS A 1 114 ? -2.759 -0.491 6.181 1.00 90.88 114 HIS A N 1
ATOM 857 C CA . HIS A 1 114 ? -2.400 0.639 5.324 1.00 90.88 114 HIS A CA 1
ATOM 858 C C . HIS A 1 114 ? -2.534 1.963 6.093 1.00 90.88 114 HIS A C 1
ATOM 860 O O . HIS A 1 114 ? -1.567 2.712 6.244 1.00 90.88 114 HIS A O 1
ATOM 866 N N . GLU A 1 115 ? -3.700 2.192 6.697 1.00 88.25 115 GLU A N 1
ATOM 867 C CA . GLU A 1 115 ? -4.005 3.430 7.424 1.00 88.25 115 GLU A CA 1
ATOM 868 C C . GLU A 1 115 ? -3.148 3.620 8.678 1.00 88.25 115 GLU A C 1
ATOM 870 O O . GLU A 1 115 ? -2.675 4.717 8.988 1.00 88.25 115 GLU A O 1
ATOM 875 N N . LEU A 1 116 ? -2.886 2.534 9.404 1.00 88.06 116 LEU A N 1
ATOM 876 C CA . LEU A 1 116 ? -1.999 2.568 10.562 1.00 88.06 116 LEU A CA 1
ATOM 877 C C . LEU A 1 116 ? -0.551 2.875 10.156 1.00 88.06 116 LEU A C 1
ATOM 879 O O . LEU A 1 116 ? 0.141 3.590 10.886 1.00 88.06 116 LEU A O 1
ATOM 883 N N . GLU A 1 117 ? -0.088 2.423 8.986 1.00 90.69 117 GLU A N 1
ATOM 884 C CA . GLU A 1 117 ? 1.234 2.819 8.496 1.00 90.69 117 GLU A CA 1
ATOM 885 C C . GLU A 1 117 ? 1.300 4.328 8.229 1.00 90.69 117 GLU A C 1
ATOM 887 O O . GLU A 1 117 ? 2.302 4.960 8.568 1.00 90.69 117 GLU A O 1
ATOM 892 N N . HIS A 1 118 ? 0.238 4.951 7.714 1.00 88.12 118 HIS A N 1
ATOM 893 C CA . HIS A 1 118 ? 0.213 6.406 7.558 1.00 88.12 118 HIS A CA 1
ATOM 894 C C . HIS A 1 118 ? 0.371 7.154 8.873 1.00 88.12 118 HIS A C 1
ATOM 896 O O . HIS A 1 118 ? 1.091 8.157 8.926 1.00 88.12 118 HIS A O 1
ATOM 902 N N . VAL A 1 119 ? -0.252 6.658 9.937 1.00 85.69 119 VAL A N 1
ATOM 903 C CA . VAL A 1 119 ? -0.085 7.207 11.284 1.00 85.69 119 VAL A CA 1
ATOM 904 C C . VAL A 1 119 ? 1.356 7.021 11.769 1.00 85.69 119 VAL A C 1
ATOM 906 O O . VAL A 1 119 ? 1.968 7.961 12.283 1.00 85.69 119 VAL A O 1
ATOM 909 N N . ARG A 1 120 ? 1.953 5.845 11.544 1.00 87.19 120 ARG A N 1
ATOM 910 C CA . ARG A 1 120 ? 3.358 5.570 11.883 1.00 87.19 120 ARG A CA 1
ATOM 911 C C . ARG A 1 120 ? 4.324 6.502 11.152 1.00 87.19 120 ARG A C 1
ATOM 913 O O . ARG A 1 120 ? 5.192 7.105 11.778 1.00 87.19 120 ARG A O 1
ATOM 920 N N . GLN A 1 121 ? 4.149 6.683 9.849 1.00 88.00 121 GLN A N 1
ATOM 921 C CA . GLN A 1 121 ? 4.948 7.602 9.031 1.00 88.00 121 GLN A CA 1
ATOM 922 C C . GLN A 1 121 ? 4.911 9.030 9.572 1.00 88.00 121 GLN A C 1
ATOM 924 O O . GLN A 1 121 ? 5.943 9.699 9.659 1.00 88.00 121 GLN A O 1
ATOM 929 N N . ILE A 1 122 ? 3.726 9.483 9.982 1.00 82.81 122 ILE A N 1
ATOM 930 C CA . ILE A 1 122 ? 3.546 10.799 10.580 1.00 82.81 122 ILE A CA 1
ATOM 931 C C . ILE A 1 122 ? 4.349 10.940 11.879 1.00 82.81 122 ILE A C 1
ATOM 933 O O . ILE A 1 122 ? 5.037 11.953 12.042 1.00 82.81 122 ILE A O 1
ATOM 937 N N . ARG A 1 123 ? 4.314 9.931 12.762 1.00 82.19 123 ARG A N 1
ATOM 938 C CA . ARG A 1 123 ? 5.115 9.898 14.004 1.00 82.19 123 ARG A CA 1
ATOM 939 C C . ARG A 1 123 ? 6.610 9.965 13.741 1.00 82.19 123 ARG A C 1
ATOM 941 O O . ARG A 1 123 ? 7.340 10.616 14.481 1.00 82.19 123 ARG A O 1
ATOM 948 N N . LEU A 1 124 ? 7.055 9.335 12.659 1.00 85.31 124 LEU A N 1
ATOM 949 C CA . LEU A 1 124 ? 8.447 9.352 12.210 1.00 85.31 124 LEU A CA 1
ATOM 950 C C . LEU A 1 124 ? 8.840 10.664 11.506 1.00 85.31 124 LEU A C 1
ATOM 952 O O . LEU A 1 124 ? 9.968 10.798 11.033 1.00 85.31 124 LEU A O 1
ATOM 956 N N . GLY A 1 125 ? 7.932 11.642 11.418 1.00 85.62 125 GLY A N 1
ATOM 957 C CA . GLY A 1 125 ? 8.179 12.930 10.770 1.00 85.62 125 GLY A CA 1
ATOM 958 C C . GLY A 1 125 ? 8.144 12.877 9.240 1.00 85.62 125 GLY A C 1
ATOM 959 O O . GLY A 1 125 ? 8.408 13.890 8.589 1.00 85.62 125 GLY A O 1
ATOM 960 N N . VAL A 1 126 ? 7.773 11.738 8.647 1.00 87.56 126 VAL A N 1
ATOM 961 C CA . VAL A 1 126 ? 7.588 11.580 7.200 1.00 87.56 126 VAL A CA 1
ATOM 962 C C . VAL A 1 126 ? 6.244 12.201 6.835 1.00 87.56 126 VAL A C 1
ATOM 964 O O . VAL A 1 126 ? 5.213 11.540 6.785 1.00 87.56 126 VAL A O 1
ATOM 967 N N . THR A 1 127 ? 6.238 13.521 6.666 1.00 83.00 127 THR A N 1
ATOM 968 C CA . THR A 1 127 ? 5.021 14.319 6.457 1.00 83.00 127 THR A CA 1
ATOM 969 C C . THR A 1 127 ? 5.199 15.345 5.340 1.00 83.00 127 THR A C 1
ATOM 971 O O . THR A 1 127 ? 6.302 15.512 4.815 1.00 83.00 127 THR A O 1
ATOM 974 N N . GLY A 1 128 ? 4.107 16.017 4.966 1.00 79.38 128 GLY A N 1
ATOM 975 C CA . GLY A 1 128 ? 4.088 17.037 3.915 1.00 79.38 128 GLY A CA 1
ATOM 976 C C . GLY A 1 128 ? 3.947 16.470 2.499 1.00 79.38 128 GLY A C 1
ATOM 977 O O . GLY A 1 128 ? 4.126 15.274 2.263 1.00 79.38 128 GLY A O 1
ATOM 978 N N . SER A 1 129 ? 3.631 17.352 1.548 1.00 76.50 129 SER A N 1
ATOM 979 C CA . SER A 1 129 ? 3.374 17.002 0.142 1.00 76.50 129 SER A CA 1
ATOM 980 C C . SER A 1 129 ? 4.577 16.353 -0.548 1.00 76.50 129 SER A C 1
ATOM 982 O O . SER A 1 129 ? 4.405 15.444 -1.353 1.00 76.50 129 SER A O 1
ATOM 984 N N . GLY A 1 130 ? 5.801 16.739 -0.175 1.00 76.38 130 GLY A N 1
ATOM 985 C CA . GLY A 1 130 ? 7.034 16.164 -0.724 1.00 76.38 130 GLY A CA 1
ATOM 986 C C . GLY A 1 130 ? 7.271 14.684 -0.390 1.00 76.38 130 GLY A C 1
ATOM 987 O O . GLY A 1 130 ? 8.161 14.080 -0.982 1.00 76.38 130 GLY A O 1
ATOM 988 N N . ASN A 1 131 ? 6.496 14.104 0.536 1.00 82.62 131 ASN A N 1
ATOM 989 C CA . ASN A 1 131 ? 6.567 12.690 0.912 1.00 82.62 131 ASN A CA 1
ATOM 990 C C . ASN A 1 131 ? 5.266 11.926 0.620 1.00 82.62 131 ASN A C 1
ATOM 992 O O . ASN A 1 131 ? 5.175 10.765 1.002 1.00 82.62 131 ASN A O 1
ATOM 996 N N . LEU A 1 132 ? 4.260 12.545 -0.012 1.00 79.94 132 LEU A N 1
ATOM 997 C CA . LEU A 1 132 ? 2.943 11.926 -0.195 1.00 79.94 132 LEU A CA 1
ATOM 998 C C . LEU A 1 132 ? 3.046 10.594 -0.946 1.00 79.94 132 LEU A C 1
ATOM 1000 O O . LEU A 1 132 ? 2.738 9.559 -0.374 1.00 79.94 132 LEU A O 1
ATOM 1004 N N . ALA A 1 133 ? 3.589 10.605 -2.167 1.00 79.81 133 ALA A N 1
ATOM 1005 C CA . ALA A 1 133 ? 3.743 9.388 -2.965 1.00 79.81 133 ALA A CA 1
ATOM 1006 C C . ALA A 1 133 ? 4.535 8.306 -2.212 1.00 79.81 133 ALA A C 1
ATOM 1008 O O . ALA A 1 133 ? 4.108 7.165 -2.130 1.00 79.81 133 ALA A O 1
ATOM 1009 N N . LEU A 1 134 ? 5.651 8.669 -1.576 1.00 84.25 134 LEU A N 1
ATOM 1010 C CA . LEU A 1 134 ? 6.438 7.733 -0.775 1.00 84.25 134 LEU A CA 1
ATOM 1011 C C . LEU A 1 134 ? 5.610 7.048 0.330 1.00 84.25 134 LEU A C 1
ATOM 1013 O O . LEU A 1 134 ? 5.761 5.849 0.565 1.00 84.25 134 LEU A O 1
ATOM 1017 N N . ARG A 1 135 ? 4.784 7.821 1.036 1.00 87.12 135 ARG A N 1
ATOM 1018 C CA . ARG A 1 135 ? 3.962 7.338 2.147 1.00 87.12 135 ARG A CA 1
ATOM 1019 C C . ARG A 1 135 ? 2.929 6.321 1.681 1.00 87.12 135 ARG A C 1
ATOM 1021 O O . ARG A 1 135 ? 2.863 5.242 2.265 1.00 87.12 135 ARG A O 1
ATOM 1028 N N . GLU A 1 136 ? 2.199 6.641 0.616 1.00 86.56 136 GLU A N 1
ATOM 1029 C CA . GLU A 1 136 ? 1.234 5.730 -0.018 1.00 86.56 136 GLU A CA 1
ATOM 1030 C C . GLU A 1 136 ? 1.910 4.421 -0.428 1.00 86.56 136 GLU A C 1
ATOM 1032 O O . GLU A 1 136 ? 1.493 3.326 -0.060 1.00 86.56 136 GLU A O 1
ATOM 1037 N N . LEU A 1 137 ? 3.041 4.528 -1.120 1.00 87.19 137 LEU A N 1
ATOM 1038 C CA . LEU A 1 137 ? 3.752 3.368 -1.645 1.00 87.19 137 LEU A CA 1
ATOM 1039 C C . LEU A 1 137 ? 4.321 2.469 -0.537 1.00 87.19 137 LEU A C 1
ATOM 1041 O O . LEU A 1 137 ? 4.300 1.244 -0.654 1.00 87.19 137 LEU A O 1
ATOM 1045 N N . ALA A 1 138 ? 4.793 3.049 0.567 1.00 89.12 138 ALA A N 1
ATOM 1046 C CA . ALA A 1 138 ? 5.225 2.276 1.728 1.00 89.12 138 ALA A CA 1
ATOM 1047 C C . ALA A 1 138 ? 4.056 1.607 2.461 1.00 89.12 138 ALA A C 1
ATOM 1049 O O . ALA A 1 138 ? 4.192 0.457 2.888 1.00 89.12 138 ALA A O 1
ATOM 1050 N N . ALA A 1 139 ? 2.914 2.289 2.571 1.00 90.81 139 ALA A N 1
ATOM 1051 C CA . ALA A 1 139 ? 1.707 1.729 3.168 1.00 90.81 139 ALA A CA 1
ATOM 1052 C C . ALA A 1 139 ? 1.204 0.515 2.370 1.00 90.81 139 ALA A C 1
ATOM 1054 O O . ALA A 1 139 ? 0.908 -0.519 2.968 1.00 90.81 139 ALA A O 1
ATOM 1055 N N . VAL A 1 140 ? 1.256 0.560 1.032 1.00 90.75 140 VAL A N 1
ATOM 1056 C CA . VAL A 1 140 ? 0.939 -0.592 0.165 1.00 90.75 140 VAL A CA 1
ATOM 1057 C C . VAL A 1 140 ? 1.852 -1.794 0.431 1.00 90.75 140 VAL A C 1
ATOM 1059 O O . VAL A 1 140 ? 1.379 -2.931 0.477 1.00 90.75 140 VAL A O 1
ATOM 1062 N N . LEU A 1 141 ? 3.155 -1.591 0.653 1.00 92.00 141 LEU A N 1
ATOM 1063 C CA . LEU A 1 141 ? 4.050 -2.702 1.006 1.00 92.00 141 LEU A CA 1
ATOM 1064 C C . LEU A 1 141 ? 3.683 -3.309 2.366 1.00 92.00 141 LEU A C 1
ATOM 1066 O O . LEU A 1 141 ? 3.674 -4.526 2.523 1.00 92.00 141 LEU A O 1
ATOM 1070 N N . VAL A 1 142 ? 3.341 -2.489 3.363 1.00 92.44 142 VAL A N 1
ATOM 1071 C CA . VAL A 1 142 ? 2.890 -2.977 4.681 1.00 92.44 142 VAL A CA 1
ATOM 1072 C C . VAL A 1 142 ? 1.584 -3.759 4.563 1.00 92.44 142 VAL A C 1
ATOM 1074 O O . VAL A 1 142 ? 1.484 -4.871 5.081 1.00 92.44 142 VAL A O 1
ATOM 1077 N N . GLN A 1 143 ? 0.631 -3.213 3.818 1.00 91.69 143 GLN A N 1
ATOM 1078 C CA . GLN A 1 143 ? -0.644 -3.834 3.498 1.00 91.69 143 GLN A CA 1
ATOM 1079 C C . GLN A 1 143 ? -0.463 -5.199 2.813 1.00 91.69 143 GLN A C 1
ATOM 1081 O O . GLN A 1 143 ? -1.054 -6.189 3.245 1.00 91.69 143 GLN A O 1
ATOM 1086 N N . THR A 1 144 ? 0.422 -5.279 1.813 1.00 91.62 144 THR A N 1
ATOM 1087 C CA . THR A 1 144 ? 0.744 -6.521 1.085 1.00 91.62 144 THR A CA 1
ATOM 1088 C C . THR A 1 144 ? 1.273 -7.603 2.028 1.00 91.62 144 THR A C 1
ATOM 1090 O O . THR A 1 144 ? 0.870 -8.764 1.934 1.00 91.62 144 THR A O 1
ATOM 1093 N N . ARG A 1 145 ? 2.146 -7.230 2.976 1.00 93.06 145 ARG A N 1
ATOM 1094 C CA . ARG A 1 145 ? 2.693 -8.170 3.965 1.00 93.06 145 ARG A CA 1
ATOM 1095 C C . ARG A 1 145 ? 1.599 -8.762 4.839 1.00 93.06 145 ARG A C 1
ATOM 1097 O O . ARG A 1 145 ? 1.529 -9.979 4.986 1.00 93.06 145 ARG A O 1
ATOM 1104 N N . VAL A 1 146 ? 0.732 -7.911 5.384 1.00 92.81 146 VAL A N 1
ATOM 1105 C CA . VAL A 1 146 ? -0.395 -8.344 6.221 1.00 92.81 146 VAL A CA 1
ATOM 1106 C C . VAL A 1 146 ? -1.329 -9.259 5.437 1.00 92.81 146 VAL A C 1
ATOM 1108 O O . VAL A 1 146 ? -1.689 -10.320 5.937 1.00 92.81 146 VAL A O 1
ATOM 1111 N N . TRP A 1 147 ? -1.670 -8.897 4.200 1.00 90.88 147 TRP A N 1
ATOM 1112 C CA . TRP A 1 147 ? -2.523 -9.716 3.342 1.00 90.88 147 TRP A CA 1
ATOM 1113 C C . TRP A 1 147 ? -1.968 -11.136 3.159 1.00 90.88 147 TRP A C 1
ATOM 1115 O O . TRP A 1 147 ? -2.674 -12.105 3.432 1.00 90.88 147 TRP A O 1
ATOM 1125 N N . VAL A 1 148 ? -0.689 -11.286 2.799 1.00 91.62 148 VAL A N 1
ATOM 1126 C CA . VAL A 1 148 ? -0.051 -12.612 2.670 1.00 91.62 148 VAL A CA 1
ATOM 1127 C C . VAL A 1 148 ? -0.000 -13.357 4.004 1.00 91.62 148 VAL A C 1
ATOM 1129 O O . VAL A 1 148 ? -0.295 -14.550 4.060 1.00 91.62 148 VAL A O 1
ATOM 1132 N N . GLU A 1 149 ? 0.346 -12.673 5.094 1.00 93.12 149 GLU A N 1
ATOM 1133 C CA . GLU A 1 149 ? 0.440 -13.277 6.427 1.00 93.12 149 GLU A CA 1
ATOM 1134 C C . GLU A 1 149 ? -0.902 -13.805 6.951 1.00 93.12 149 GLU A C 1
ATOM 1136 O O . GLU A 1 149 ? -0.920 -14.749 7.744 1.00 93.12 149 GLU A O 1
ATOM 1141 N N . LEU A 1 150 ? -2.013 -13.224 6.494 1.00 90.38 150 LEU A N 1
ATOM 1142 C CA . LEU A 1 150 ? -3.375 -13.663 6.797 1.00 90.38 150 LEU A CA 1
ATOM 1143 C C . LEU A 1 150 ? -3.905 -14.732 5.824 1.00 90.38 150 LEU A C 1
ATOM 1145 O O . LEU A 1 150 ? -5.063 -15.126 5.930 1.00 90.38 150 LEU A O 1
ATOM 1149 N N . GLY A 1 151 ? -3.064 -15.249 4.923 1.00 85.81 151 GLY A N 1
ATOM 1150 C CA . GLY A 1 151 ? -3.437 -16.298 3.969 1.00 85.81 151 GLY A CA 1
ATOM 1151 C C . GLY A 1 151 ? -4.008 -15.765 2.658 1.00 85.81 151 GLY A C 1
ATOM 1152 O O . GLY A 1 151 ? -4.834 -16.441 2.053 1.00 85.81 151 GLY A O 1
ATOM 1153 N N . GLY A 1 152 ? -3.574 -14.563 2.262 1.00 74.56 152 GLY A N 1
ATOM 1154 C CA . GLY A 1 152 ? -4.023 -13.768 1.123 1.00 74.56 152 GLY A CA 1
ATOM 1155 C C . GLY A 1 152 ? -4.827 -14.507 0.057 1.00 74.56 152 GLY A C 1
ATOM 1156 O O . GLY A 1 152 ? -4.300 -15.320 -0.700 1.00 74.56 152 GLY A O 1
ATOM 1157 N N . THR A 1 153 ? -6.109 -14.171 -0.031 1.00 70.88 153 THR A N 1
ATOM 1158 C CA . THR A 1 153 ? -6.976 -14.563 -1.141 1.00 70.88 153 THR A CA 1
ATOM 1159 C C . THR A 1 153 ? -7.230 -13.349 -2.029 1.00 70.88 153 THR A C 1
ATOM 1161 O O . THR A 1 153 ? -7.200 -12.204 -1.565 1.00 70.88 153 THR A O 1
ATOM 1164 N N . ILE A 1 154 ? -7.413 -13.584 -3.328 1.00 65.75 154 ILE A N 1
ATOM 1165 C CA . ILE A 1 154 ? -7.872 -12.556 -4.262 1.00 65.75 154 ILE A CA 1
ATOM 1166 C C . ILE A 1 154 ? -9.330 -12.871 -4.561 1.00 65.75 154 ILE A C 1
ATOM 1168 O O . ILE A 1 154 ? -9.635 -13.965 -5.029 1.00 65.75 154 ILE A O 1
ATOM 1172 N N . HIS A 1 155 ? -10.224 -11.927 -4.286 1.00 65.88 155 HIS A N 1
ATOM 1173 C CA . HIS A 1 155 ? -11.621 -12.060 -4.677 1.00 65.88 155 HIS A CA 1
ATOM 1174 C C . HIS A 1 155 ? -11.751 -11.819 -6.185 1.00 65.88 155 HIS A C 1
ATOM 1176 O O . HIS A 1 155 ? -11.187 -10.859 -6.713 1.00 65.88 155 HIS A O 1
ATOM 1182 N N . ASP A 1 156 ? -12.516 -12.659 -6.886 1.00 66.19 156 ASP A N 1
ATOM 1183 C CA . ASP A 1 156 ? -12.706 -12.572 -8.345 1.00 66.19 156 ASP A CA 1
ATOM 1184 C C . ASP A 1 156 ? -13.234 -11.205 -8.809 1.00 66.19 156 ASP A C 1
ATOM 1186 O O . ASP A 1 156 ? -12.948 -10.746 -9.916 1.00 66.19 156 ASP A O 1
ATOM 1190 N N . GLU A 1 157 ? -14.011 -10.536 -7.960 1.00 63.91 157 GLU A N 1
ATOM 1191 C CA . GLU A 1 157 ? -14.529 -9.191 -8.207 1.00 63.91 157 GLU A CA 1
ATOM 1192 C C . GLU A 1 157 ? -13.421 -8.127 -8.270 1.00 63.91 157 GLU A C 1
ATOM 1194 O O . GLU A 1 157 ? -13.531 -7.164 -9.032 1.00 63.91 157 GLU A O 1
ATOM 1199 N N . HIS A 1 158 ? -12.300 -8.336 -7.571 1.00 61.69 158 HIS A N 1
ATOM 1200 C CA . HIS A 1 158 ? -11.162 -7.415 -7.572 1.00 61.69 158 HIS A CA 1
ATOM 1201 C C . HIS A 1 158 ? -10.357 -7.458 -8.875 1.00 61.69 158 HIS A C 1
ATOM 1203 O O . HIS A 1 158 ? -9.667 -6.491 -9.186 1.00 61.69 158 HIS A O 1
ATOM 1209 N N . TRP A 1 159 ? -10.481 -8.529 -9.665 1.00 64.12 159 TRP A N 1
ATOM 1210 C CA . TRP A 1 159 ? -9.903 -8.608 -11.012 1.00 64.12 159 TRP A CA 1
ATOM 1211 C C . TRP A 1 159 ? -10.711 -7.841 -12.063 1.00 64.12 159 TRP A C 1
ATOM 1213 O O . TRP A 1 159 ? -10.195 -7.528 -13.133 1.00 64.12 159 TRP A O 1
ATOM 1223 N N . LYS A 1 160 ? -11.988 -7.554 -11.779 1.00 61.09 160 LYS A N 1
ATOM 1224 C CA . LYS A 1 160 ? -12.934 -6.936 -12.724 1.00 61.09 160 LYS A CA 1
ATOM 1225 C C . LYS A 1 160 ? -13.179 -5.450 -12.443 1.00 61.09 160 LYS A C 1
ATOM 1227 O O . LYS A 1 160 ? -13.789 -4.769 -13.265 1.00 61.09 160 LYS A O 1
ATOM 1232 N N . GLY A 1 161 ? -12.743 -4.954 -11.285 1.00 55.84 161 GLY A N 1
ATOM 1233 C CA . GLY A 1 161 ? -12.933 -3.573 -10.847 1.00 55.84 161 GLY A CA 1
ATOM 1234 C C . GLY A 1 161 ? -11.772 -2.642 -11.208 1.00 55.84 161 GLY A C 1
ATOM 1235 O O . GLY A 1 161 ? -10.625 -3.053 -11.321 1.00 55.84 161 GLY A O 1
ATOM 1236 N N . ASN A 1 162 ? -12.067 -1.343 -11.318 1.00 44.38 162 ASN A N 1
ATOM 1237 C CA . ASN A 1 162 ? -11.081 -0.301 -11.645 1.00 44.38 162 ASN A CA 1
ATOM 1238 C C . ASN A 1 162 ? -10.310 0.234 -10.410 1.00 44.38 162 ASN A C 1
ATOM 1240 O O . ASN A 1 162 ? -9.443 1.092 -10.554 1.00 44.38 162 ASN A O 1
ATOM 1244 N N . ARG A 1 163 ? -10.644 -0.244 -9.198 1.00 49.72 163 ARG A N 1
ATOM 1245 C CA . ARG A 1 163 ? -10.128 0.224 -7.889 1.00 49.72 163 ARG A CA 1
ATOM 1246 C C . ARG A 1 163 ? -9.284 -0.821 -7.134 1.00 49.72 163 ARG A C 1
ATOM 1248 O O . ARG A 1 163 ? -9.183 -0.765 -5.915 1.00 49.72 163 ARG A O 1
ATOM 1255 N N . GLY A 1 164 ? -8.737 -1.827 -7.813 1.00 54.66 164 GLY A N 1
ATOM 1256 C CA . GLY A 1 164 ? -8.175 -2.989 -7.123 1.00 54.66 164 GLY A CA 1
ATOM 1257 C C . GLY A 1 164 ? -6.959 -2.649 -6.253 1.00 54.66 164 GLY A C 1
ATOM 1258 O O . GLY A 1 164 ? -5.912 -2.306 -6.765 1.00 54.66 164 GLY A O 1
ATOM 1259 N N . ASN A 1 165 ? -7.029 -2.835 -4.940 1.00 63.69 165 ASN A N 1
ATOM 1260 C CA . ASN A 1 165 ? -5.807 -2.961 -4.136 1.00 63.69 165 ASN A CA 1
ATOM 1261 C C . ASN A 1 165 ? -5.191 -4.367 -4.318 1.00 63.69 165 ASN A C 1
ATOM 1263 O O . ASN A 1 165 ? -3.990 -4.558 -4.167 1.00 63.69 165 ASN A O 1
ATOM 1267 N N . SER A 1 166 ? -5.986 -5.375 -4.706 1.00 70.56 166 SER A N 1
ATOM 1268 C CA . SER A 1 166 ? -5.541 -6.778 -4.743 1.00 70.56 166 SER A CA 1
ATOM 1269 C C . SER A 1 166 ? -4.590 -7.134 -5.884 1.00 70.56 166 SER A C 1
ATOM 1271 O O . SER A 1 166 ? -3.602 -7.815 -5.631 1.00 70.56 166 SER A O 1
ATOM 1273 N N . TRP A 1 167 ? -4.830 -6.684 -7.118 1.00 77.88 167 TRP A N 1
ATOM 1274 C CA . TRP A 1 167 ? -3.882 -6.875 -8.228 1.00 77.88 167 TRP A CA 1
ATOM 1275 C C . TRP A 1 167 ? -2.557 -6.129 -8.007 1.00 77.88 167 TRP A C 1
ATOM 1277 O O . TRP A 1 167 ? -1.508 -6.699 -8.268 1.00 77.88 167 TRP A O 1
ATOM 1287 N N . ASP A 1 168 ? -2.561 -4.923 -7.431 1.00 84.12 168 ASP A N 1
ATOM 1288 C CA . ASP A 1 168 ? -1.337 -4.199 -7.094 1.00 84.12 168 ASP A CA 1
ATOM 1289 C C . ASP A 1 168 ? -0.559 -4.925 -5.991 1.00 84.12 168 ASP A C 1
ATOM 1291 O O . ASP A 1 168 ? 0.647 -5.110 -6.124 1.00 84.12 168 ASP A O 1
ATOM 1295 N N . MET A 1 169 ? -1.239 -5.420 -4.948 1.00 86.12 169 MET A N 1
ATOM 1296 C CA . MET A 1 169 ? -0.617 -6.275 -3.927 1.00 86.12 169 MET A CA 1
ATOM 1297 C C . MET A 1 169 ? -0.063 -7.575 -4.531 1.00 86.12 169 MET A C 1
ATOM 1299 O O . MET A 1 169 ? 1.032 -8.002 -4.175 1.00 86.12 169 MET A O 1
ATOM 1303 N N . THR A 1 170 ? -0.785 -8.185 -5.475 1.00 87.00 170 THR A N 1
ATOM 1304 C CA . THR A 1 170 ? -0.371 -9.422 -6.163 1.00 87.00 170 THR A CA 1
ATOM 1305 C C . THR A 1 170 ? 0.841 -9.182 -7.059 1.00 87.00 170 THR A C 1
ATOM 1307 O O . THR A 1 170 ? 1.804 -9.946 -7.017 1.00 87.00 170 THR A O 1
ATOM 1310 N N . ALA A 1 171 ? 0.844 -8.086 -7.819 1.00 88.19 171 ALA A N 1
ATOM 1311 C CA . ALA A 1 171 ? 1.996 -7.626 -8.581 1.00 88.19 171 ALA A CA 1
ATOM 1312 C C . ALA A 1 171 ? 3.180 -7.357 -7.646 1.00 88.19 171 ALA A C 1
ATOM 1314 O O . ALA A 1 171 ? 4.294 -7.794 -7.924 1.00 88.19 171 ALA A O 1
ATOM 1315 N N . ALA A 1 172 ? 2.934 -6.724 -6.495 1.00 89.88 172 ALA A N 1
ATOM 1316 C CA . ALA A 1 172 ? 3.961 -6.387 -5.522 1.00 89.88 172 ALA A CA 1
ATOM 1317 C C . ALA A 1 172 ? 4.622 -7.605 -4.858 1.00 89.88 172 ALA A C 1
ATOM 1319 O O . ALA A 1 172 ? 5.656 -7.426 -4.217 1.00 89.88 172 ALA A O 1
ATOM 1320 N N . LEU A 1 173 ? 4.100 -8.831 -5.009 1.00 88.44 173 LEU A N 1
ATOM 1321 C CA . LEU A 1 173 ? 4.742 -10.061 -4.518 1.00 88.44 173 LEU A CA 1
ATOM 1322 C C . LEU A 1 173 ? 6.039 -10.398 -5.266 1.00 88.44 173 LEU A C 1
ATOM 1324 O O . LEU A 1 173 ? 7.023 -10.784 -4.636 1.00 88.44 173 LEU A O 1
ATOM 1328 N N . ASP A 1 174 ? 6.070 -10.196 -6.581 1.00 87.31 174 ASP A N 1
ATOM 1329 C CA . ASP A 1 174 ? 7.245 -10.503 -7.414 1.00 87.31 174 ASP A CA 1
ATOM 1330 C C . ASP A 1 174 ? 7.822 -9.268 -8.120 1.00 87.31 174 ASP A C 1
ATOM 1332 O O . ASP A 1 174 ? 8.998 -9.253 -8.487 1.00 87.31 174 ASP A O 1
ATOM 1336 N N . HIS A 1 175 ? 7.016 -8.215 -8.271 1.00 89.69 175 HIS A N 1
ATOM 1337 C CA . HIS A 1 175 ? 7.336 -6.985 -8.991 1.00 89.69 175 HIS A CA 1
ATOM 1338 C C . HIS A 1 175 ? 6.991 -5.728 -8.161 1.00 89.69 175 HIS A C 1
ATOM 1340 O O . HIS A 1 175 ? 6.145 -4.925 -8.570 1.00 89.69 175 HIS A O 1
ATOM 1346 N N . PRO A 1 176 ? 7.592 -5.543 -6.966 1.00 89.38 176 PRO A N 1
ATOM 1347 C CA . PRO A 1 176 ? 7.256 -4.435 -6.076 1.00 89.38 176 PRO A CA 1
ATOM 1348 C C . PRO A 1 176 ? 7.497 -3.066 -6.706 1.00 89.38 176 PRO A C 1
ATOM 1350 O O . PRO A 1 176 ? 6.622 -2.213 -6.625 1.00 89.38 176 PRO A O 1
ATOM 1353 N N . TYR A 1 177 ? 8.630 -2.830 -7.370 1.00 89.38 177 TYR A N 1
ATOM 1354 C CA . TYR A 1 177 ? 8.880 -1.514 -7.965 1.00 89.38 177 TYR A CA 1
ATOM 1355 C C . TYR A 1 177 ? 7.923 -1.225 -9.120 1.00 89.38 177 TYR A C 1
ATOM 1357 O O . TYR A 1 177 ? 7.486 -0.090 -9.283 1.00 89.38 177 TYR A O 1
ATOM 1365 N N . THR A 1 178 ? 7.553 -2.251 -9.882 1.00 91.25 178 THR A N 1
ATOM 1366 C CA . THR A 1 178 ? 6.579 -2.150 -10.971 1.00 91.25 178 THR A CA 1
ATOM 1367 C C . THR A 1 178 ? 5.191 -1.802 -10.449 1.00 91.25 178 THR A C 1
ATOM 1369 O O . THR A 1 178 ? 4.583 -0.852 -10.940 1.00 91.25 178 THR A O 1
ATOM 1372 N N . ALA A 1 179 ? 4.705 -2.533 -9.442 1.00 90.38 179 ALA A N 1
ATOM 1373 C CA . ALA A 1 179 ? 3.404 -2.283 -8.826 1.00 90.38 179 ALA A CA 1
ATOM 1374 C C . ALA A 1 179 ? 3.331 -0.859 -8.259 1.00 90.38 179 ALA A C 1
ATOM 1376 O O . ALA A 1 179 ? 2.406 -0.104 -8.546 1.00 90.38 179 ALA A O 1
ATOM 1377 N N . LEU A 1 180 ? 4.364 -0.457 -7.519 1.00 89.00 180 LEU A N 1
ATOM 1378 C CA . LEU A 1 180 ? 4.437 0.862 -6.902 1.00 89.00 180 LEU A CA 1
ATOM 1379 C C . LEU A 1 180 ? 4.557 1.991 -7.931 1.00 89.00 180 LEU A C 1
ATOM 1381 O O . LEU A 1 180 ? 3.930 3.037 -7.774 1.00 89.00 180 LEU A O 1
ATOM 1385 N N . ALA A 1 181 ? 5.316 1.788 -9.008 1.00 87.94 181 ALA A N 1
ATOM 1386 C CA . ALA A 1 181 ? 5.392 2.756 -10.093 1.00 87.94 181 ALA A CA 1
ATOM 1387 C C . ALA A 1 181 ? 4.039 2.919 -10.804 1.00 87.94 181 ALA A C 1
ATOM 1389 O O . ALA A 1 181 ? 3.631 4.045 -11.090 1.00 87.94 181 ALA A O 1
ATOM 1390 N N . ALA A 1 182 ? 3.312 1.820 -11.036 1.00 88.50 182 ALA A N 1
ATOM 1391 C CA . ALA A 1 182 ? 1.968 1.865 -11.606 1.00 88.50 182 ALA A CA 1
ATOM 1392 C C . ALA A 1 182 ? 0.979 2.615 -10.694 1.00 88.50 182 ALA A C 1
ATOM 1394 O O . ALA A 1 182 ? 0.246 3.478 -11.179 1.00 88.50 182 ALA A O 1
ATOM 1395 N N . ILE A 1 183 ? 1.006 2.357 -9.378 1.00 86.25 183 ILE A N 1
ATOM 1396 C CA . ILE A 1 183 ? 0.206 3.093 -8.383 1.00 86.25 183 ILE A CA 1
ATOM 1397 C C . ILE A 1 183 ? 0.512 4.592 -8.437 1.00 86.25 183 ILE A C 1
ATOM 1399 O O . ILE A 1 183 ? -0.408 5.401 -8.565 1.00 86.25 183 ILE A O 1
ATOM 1403 N N . ALA A 1 184 ? 1.795 4.964 -8.385 1.00 83.44 184 ALA A N 1
ATOM 1404 C CA . ALA A 1 184 ? 2.214 6.362 -8.427 1.00 83.44 184 ALA A CA 1
ATOM 1405 C C . ALA A 1 184 ? 1.694 7.062 -9.690 1.00 83.44 184 ALA A C 1
ATOM 1407 O O . ALA A 1 184 ? 1.115 8.145 -9.608 1.00 83.44 184 ALA A O 1
ATOM 1408 N N . ALA A 1 185 ? 1.826 6.413 -10.846 1.00 84.12 185 ALA A N 1
ATOM 1409 C CA . ALA A 1 185 ? 1.424 6.989 -12.120 1.00 84.12 185 ALA A CA 1
ATOM 1410 C C . ALA A 1 185 ? -0.085 7.191 -12.250 1.00 84.12 185 ALA A C 1
ATOM 1412 O O . ALA A 1 185 ? -0.513 8.226 -12.759 1.00 84.12 185 ALA A O 1
ATOM 1413 N N . ARG A 1 186 ? -0.903 6.263 -11.735 1.00 84.25 186 ARG A N 1
ATOM 1414 C CA . ARG A 1 186 ? -2.366 6.446 -11.686 1.00 84.25 186 ARG A CA 1
ATOM 1415 C C . ARG A 1 186 ? -2.779 7.629 -10.810 1.00 84.25 186 ARG A C 1
ATOM 1417 O O . ARG A 1 186 ? -3.808 8.241 -11.072 1.00 84.25 186 ARG A O 1
ATOM 1424 N N . ALA A 1 187 ? -1.965 7.981 -9.816 1.00 78.31 187 ALA A N 1
ATOM 1425 C CA . ALA A 1 187 ? -2.147 9.173 -8.990 1.00 78.31 187 ALA A CA 1
ATOM 1426 C C . ALA A 1 187 ? -1.537 10.454 -9.604 1.00 78.31 187 ALA A C 1
ATOM 1428 O O . ALA A 1 187 ? -1.547 11.504 -8.966 1.00 78.31 187 ALA A O 1
ATOM 1429 N N . GLY A 1 188 ? -0.990 10.398 -10.826 1.00 78.19 188 GLY A N 1
ATOM 1430 C CA . GLY A 1 188 ? -0.315 11.540 -11.454 1.00 78.19 188 GLY A CA 1
ATOM 1431 C C . GLY A 1 188 ? 1.032 11.881 -10.807 1.00 78.19 188 GLY A C 1
ATOM 1432 O O . GLY A 1 188 ? 1.496 13.020 -10.876 1.00 78.19 188 GLY A O 1
ATOM 1433 N N . HIS A 1 189 ? 1.659 10.907 -10.149 1.00 77.00 189 HIS A N 1
ATOM 1434 C CA . HIS A 1 189 ? 2.936 11.053 -9.465 1.00 77.00 189 HIS A CA 1
ATOM 1435 C C . HIS A 1 189 ? 4.016 10.174 -10.100 1.00 77.00 189 HIS A C 1
ATOM 1437 O O . HIS A 1 189 ? 3.742 9.142 -10.707 1.00 77.00 189 HIS A O 1
ATOM 1443 N N . GLN A 1 190 ? 5.272 10.575 -9.915 1.00 73.94 190 GLN A N 1
ATOM 1444 C CA . GLN A 1 190 ? 6.423 9.710 -10.165 1.00 73.94 190 GLN A CA 1
ATOM 1445 C C . GLN A 1 190 ? 6.897 9.099 -8.849 1.00 73.94 190 GLN A C 1
ATOM 1447 O O . GLN A 1 190 ? 6.702 9.680 -7.776 1.00 73.94 190 GLN A O 1
ATOM 1452 N N . LEU A 1 191 ? 7.584 7.961 -8.930 1.00 68.50 191 LEU A N 1
ATOM 1453 C CA . LEU A 1 191 ? 8.318 7.427 -7.790 1.00 68.50 191 LEU A CA 1
ATOM 1454 C C . LEU A 1 191 ? 9.480 8.380 -7.445 1.00 68.50 191 LEU A C 1
ATOM 1456 O O . LEU A 1 191 ? 10.514 8.362 -8.110 1.00 68.50 191 LEU A O 1
ATOM 1460 N N . ALA A 1 192 ? 9.297 9.238 -6.434 1.00 64.62 192 ALA A N 1
ATOM 1461 C CA . ALA A 1 192 ? 10.244 10.297 -6.078 1.00 64.62 192 ALA A CA 1
ATOM 1462 C C . ALA A 1 192 ? 10.587 10.311 -4.576 1.00 64.62 192 ALA A C 1
ATOM 1464 O O . ALA A 1 192 ? 9.709 10.249 -3.713 1.00 64.62 192 ALA A O 1
ATOM 1465 N N . PHE A 1 193 ? 11.881 10.449 -4.260 1.00 66.00 193 PHE A N 1
ATOM 1466 C CA . PHE A 1 193 ? 12.438 10.411 -2.897 1.00 66.00 193 PHE A CA 1
ATOM 1467 C C . PHE A 1 193 ? 13.087 11.753 -2.534 1.00 66.00 193 PHE A C 1
ATOM 1469 O O . PHE A 1 193 ? 14.311 11.871 -2.400 1.00 66.00 193 PHE A O 1
ATOM 1476 N N . ASN A 1 194 ? 12.246 12.782 -2.420 1.00 68.12 194 ASN A N 1
ATOM 1477 C CA . ASN A 1 194 ? 12.672 14.186 -2.464 1.00 68.12 194 ASN A CA 1
ATOM 1478 C C . ASN A 1 194 ? 13.197 14.740 -1.132 1.00 68.12 194 ASN A C 1
ATOM 1480 O O . ASN A 1 194 ? 13.803 15.809 -1.109 1.00 68.12 194 ASN A O 1
ATOM 1484 N N . THR A 1 195 ? 12.991 14.040 -0.014 1.00 78.94 195 THR A N 1
ATOM 1485 C CA . THR A 1 195 ? 13.463 14.489 1.305 1.00 78.94 195 THR A CA 1
ATOM 1486 C C . THR A 1 195 ? 14.419 13.477 1.932 1.00 78.94 195 THR A C 1
ATOM 1488 O O . THR A 1 195 ? 14.289 12.270 1.731 1.00 78.94 195 THR A O 1
ATOM 1491 N N . LYS A 1 196 ? 15.378 13.954 2.740 1.00 83.19 196 LYS A N 1
ATOM 1492 C CA . LYS A 1 196 ? 16.309 13.080 3.479 1.00 83.19 196 LYS A CA 1
ATOM 1493 C C . LYS A 1 196 ? 15.570 12.137 4.438 1.00 83.19 196 LYS A C 1
ATOM 1495 O O . LYS A 1 196 ? 15.941 10.973 4.550 1.00 83.19 196 LYS A O 1
ATOM 1500 N N . ALA A 1 197 ? 14.528 12.638 5.107 1.00 80.56 197 ALA A N 1
ATOM 1501 C CA . ALA A 1 197 ? 13.693 11.846 6.008 1.00 80.56 197 ALA A CA 1
ATOM 1502 C C . ALA A 1 197 ? 12.926 10.753 5.250 1.00 80.56 197 ALA A C 1
ATOM 1504 O O . ALA A 1 197 ? 12.967 9.593 5.649 1.00 80.56 197 ALA A O 1
ATOM 1505 N N . GLY A 1 198 ? 12.304 11.110 4.122 1.00 82.81 198 GLY A N 1
ATOM 1506 C CA . GLY A 1 198 ? 11.600 10.161 3.266 1.00 82.81 198 GLY A CA 1
ATOM 1507 C C . GLY A 1 198 ? 12.526 9.083 2.702 1.00 82.81 198 GLY A C 1
ATOM 1508 O O . GLY A 1 198 ? 12.217 7.901 2.799 1.00 82.81 198 GLY A O 1
ATOM 1509 N N . ARG A 1 199 ? 13.706 9.462 2.199 1.00 83.56 199 ARG A N 1
ATOM 1510 C CA . ARG A 1 199 ? 14.702 8.505 1.692 1.00 83.56 199 ARG A CA 1
ATOM 1511 C C . ARG A 1 199 ? 15.114 7.481 2.749 1.00 83.56 199 ARG A C 1
ATOM 1513 O O . ARG A 1 199 ? 15.053 6.289 2.483 1.00 83.56 199 ARG A O 1
ATOM 1520 N N . ARG A 1 200 ? 15.470 7.941 3.952 1.00 86.94 200 ARG A N 1
ATOM 1521 C CA . ARG A 1 200 ? 15.858 7.049 5.053 1.00 86.94 200 ARG A CA 1
ATOM 1522 C C . ARG A 1 200 ? 14.727 6.090 5.429 1.00 86.94 200 ARG A C 1
ATOM 1524 O O . ARG A 1 200 ? 14.954 4.894 5.551 1.00 86.94 200 ARG A O 1
ATOM 1531 N N . TYR A 1 201 ? 13.511 6.611 5.584 1.00 88.88 201 TYR A N 1
ATOM 1532 C CA . TYR A 1 201 ? 12.345 5.784 5.888 1.00 88.88 201 TYR A CA 1
ATOM 1533 C C . TYR A 1 201 ? 12.094 4.733 4.797 1.00 88.88 201 TYR A C 1
ATOM 1535 O O . TYR A 1 201 ? 11.821 3.576 5.103 1.00 88.88 201 TYR A O 1
ATOM 1543 N N . TRP A 1 202 ? 12.236 5.114 3.526 1.00 85.94 202 TRP A N 1
ATOM 1544 C CA . TRP A 1 202 ? 12.080 4.191 2.408 1.00 85.94 202 TRP A CA 1
ATOM 1545 C C . TRP A 1 202 ? 13.102 3.055 2.425 1.00 85.94 202 TRP A C 1
ATOM 1547 O O . TRP A 1 202 ? 12.738 1.897 2.243 1.00 85.94 202 TRP A O 1
ATOM 1557 N N . GLU A 1 203 ? 14.372 3.378 2.668 1.00 86.12 203 GLU A N 1
ATOM 1558 C CA . GLU A 1 203 ? 15.447 2.388 2.786 1.00 86.12 203 GLU A CA 1
ATOM 1559 C C . GLU A 1 203 ? 15.142 1.373 3.900 1.00 86.12 203 GLU A C 1
ATOM 1561 O O . GLU A 1 203 ? 15.287 0.166 3.693 1.00 86.12 203 GLU A O 1
ATOM 1566 N N . ASP A 1 204 ? 14.627 1.839 5.043 1.00 88.38 204 ASP A N 1
ATOM 1567 C CA . ASP A 1 204 ? 14.220 0.980 6.161 1.00 88.38 204 ASP A CA 1
ATOM 1568 C C . ASP A 1 204 ? 13.027 0.071 5.800 1.00 88.38 204 ASP A C 1
ATOM 1570 O O . ASP A 1 204 ? 13.004 -1.115 6.164 1.00 88.38 204 ASP A O 1
ATOM 1574 N N . VAL A 1 205 ? 12.040 0.601 5.066 1.00 88.75 205 VAL A N 1
ATOM 1575 C CA . VAL A 1 205 ? 10.885 -0.165 4.567 1.00 88.75 205 VAL A CA 1
ATOM 1576 C C . VAL A 1 205 ? 11.341 -1.240 3.587 1.00 88.75 205 VAL A C 1
ATOM 1578 O O . VAL A 1 205 ? 11.005 -2.406 3.785 1.00 88.75 205 VAL A O 1
ATOM 1581 N N . LEU A 1 206 ? 12.163 -0.893 2.594 1.00 85.19 206 LEU A N 1
ATOM 1582 C CA . LEU A 1 206 ? 12.694 -1.845 1.616 1.00 85.19 206 LEU A CA 1
ATOM 1583 C C . LEU A 1 206 ? 13.548 -2.933 2.270 1.00 85.19 206 LEU A C 1
ATOM 1585 O O . LEU A 1 206 ? 13.428 -4.106 1.923 1.00 85.19 206 LEU A O 1
ATOM 1589 N N . ALA A 1 207 ? 14.386 -2.578 3.246 1.00 88.62 207 ALA A N 1
ATOM 1590 C CA . ALA A 1 207 ? 15.179 -3.560 3.978 1.00 88.62 207 ALA A CA 1
ATOM 1591 C C . ALA A 1 207 ? 14.288 -4.524 4.779 1.00 88.62 207 ALA A C 1
ATOM 1593 O O . ALA A 1 207 ? 14.573 -5.721 4.869 1.00 88.62 207 ALA A O 1
ATOM 1594 N N . SER A 1 208 ? 13.203 -4.013 5.364 1.00 91.06 208 SER A N 1
ATOM 1595 C CA . SER A 1 208 ? 12.220 -4.825 6.088 1.00 91.06 208 SER A CA 1
ATOM 1596 C C . SER A 1 208 ? 11.428 -5.732 5.154 1.00 91.06 208 SER A C 1
ATOM 1598 O O . SER A 1 208 ? 11.233 -6.905 5.470 1.00 91.06 208 SER A O 1
ATOM 1600 N N . ASP A 1 209 ? 11.032 -5.214 3.996 1.00 91.12 209 ASP A N 1
ATOM 1601 C CA . ASP A 1 209 ? 10.328 -5.951 2.955 1.00 91.12 209 ASP A CA 1
ATOM 1602 C C . ASP A 1 209 ? 11.209 -7.064 2.365 1.00 91.12 209 ASP A C 1
ATOM 1604 O O . ASP A 1 209 ? 10.780 -8.209 2.277 1.00 91.12 209 ASP A O 1
ATOM 1608 N N . ALA A 1 210 ? 12.487 -6.793 2.088 1.00 88.94 210 ALA A N 1
ATOM 1609 C CA . ALA A 1 210 ? 13.433 -7.803 1.612 1.00 88.94 210 ALA A CA 1
ATOM 1610 C C . ALA A 1 210 ? 13.601 -8.972 2.602 1.00 88.94 210 ALA A C 1
ATOM 1612 O O . ALA A 1 210 ? 13.566 -10.138 2.200 1.00 88.94 210 ALA A O 1
ATOM 1613 N N . ARG A 1 211 ? 13.736 -8.678 3.906 1.00 91.12 211 ARG A N 1
ATOM 1614 C CA . ARG A 1 211 ? 13.783 -9.716 4.956 1.00 91.12 211 ARG A CA 1
ATOM 1615 C C . ARG A 1 211 ? 12.485 -10.511 5.013 1.00 91.12 211 ARG A C 1
ATOM 1617 O O . ARG A 1 211 ? 12.519 -11.737 5.086 1.00 91.12 211 ARG A O 1
ATOM 1624 N N . TRP A 1 212 ? 11.356 -9.812 4.965 1.00 94.31 212 TRP A N 1
ATOM 1625 C CA . TRP A 1 212 ? 10.037 -10.424 4.984 1.00 94.31 212 TRP A CA 1
ATOM 1626 C C . TRP A 1 212 ? 9.839 -11.370 3.791 1.00 94.31 212 TRP A C 1
ATOM 1628 O O . TRP A 1 212 ? 9.478 -12.529 3.984 1.00 94.31 212 TRP A O 1
ATOM 1638 N N . ARG A 1 213 ? 10.187 -10.945 2.572 1.00 89.88 213 ARG A N 1
ATOM 1639 C CA . ARG A 1 213 ? 10.109 -11.793 1.371 1.00 89.88 213 ARG A CA 1
ATOM 1640 C C . ARG A 1 213 ? 10.926 -13.067 1.521 1.00 89.88 213 ARG A C 1
ATOM 1642 O O . ARG A 1 213 ? 10.433 -14.134 1.177 1.00 89.88 213 ARG A O 1
ATOM 1649 N N . GLY A 1 214 ? 12.133 -12.987 2.086 1.00 88.88 214 GLY A N 1
ATOM 1650 C CA . GLY A 1 214 ? 12.963 -14.169 2.347 1.00 88.88 214 GLY A CA 1
ATOM 1651 C C . GLY A 1 214 ? 12.282 -15.221 3.232 1.00 88.88 214 GLY A C 1
ATOM 1652 O O . GLY A 1 214 ? 12.512 -16.412 3.050 1.00 88.88 214 GLY A O 1
ATOM 1653 N N . GLN A 1 215 ? 11.413 -14.796 4.151 1.00 90.50 215 GLN A N 1
ATOM 1654 C CA . GLN A 1 215 ? 10.650 -15.684 5.029 1.00 90.50 215 GLN A CA 1
ATOM 1655 C C . GLN A 1 215 ? 9.347 -16.191 4.389 1.00 90.50 215 GLN A C 1
ATOM 1657 O O . GLN A 1 215 ? 8.938 -17.323 4.649 1.00 90.50 215 GLN A O 1
ATOM 1662 N N . TRP A 1 216 ? 8.670 -15.355 3.599 1.00 89.56 216 TRP A N 1
ATOM 1663 C CA . TRP A 1 216 ? 7.285 -15.592 3.176 1.00 89.56 216 TRP A CA 1
ATOM 1664 C C . TRP A 1 216 ? 7.117 -16.029 1.722 1.00 89.56 216 TRP A C 1
ATOM 1666 O O . TRP A 1 216 ? 6.019 -16.446 1.365 1.00 89.56 216 TRP A O 1
ATOM 1676 N N . ARG A 1 217 ? 8.175 -15.998 0.903 1.00 87.00 217 ARG A N 1
ATOM 1677 C CA . ARG A 1 217 ? 8.116 -16.300 -0.539 1.00 87.00 217 ARG A CA 1
ATOM 1678 C C . ARG A 1 217 ? 7.388 -17.602 -0.878 1.00 87.00 217 ARG A C 1
ATOM 1680 O O . ARG A 1 217 ? 6.532 -17.613 -1.751 1.00 87.00 217 ARG A O 1
ATOM 1687 N N . GLU A 1 218 ? 7.673 -18.679 -0.151 1.00 85.88 218 GLU A N 1
ATOM 1688 C CA . GLU A 1 218 ? 7.058 -19.999 -0.383 1.00 85.88 218 GLU A CA 1
ATOM 1689 C C . GLU A 1 218 ? 5.570 -20.069 0.013 1.00 85.88 218 GLU A C 1
ATOM 1691 O O . GLU A 1 218 ? 4.897 -21.066 -0.237 1.00 85.88 218 GLU A O 1
ATOM 1696 N N . ARG A 1 219 ? 5.048 -19.024 0.665 1.00 85.19 219 ARG A N 1
ATOM 1697 C CA . ARG A 1 219 ? 3.646 -18.894 1.089 1.00 85.19 219 ARG A CA 1
ATOM 1698 C C . ARG A 1 219 ? 2.877 -17.873 0.264 1.00 85.19 219 ARG A C 1
ATOM 1700 O O . ARG A 1 219 ? 1.721 -17.599 0.579 1.00 85.19 219 ARG A O 1
ATOM 1707 N N . PHE A 1 220 ? 3.509 -17.285 -0.749 1.00 85.19 220 PHE A N 1
ATOM 1708 C CA . PHE A 1 220 ? 2.813 -16.378 -1.643 1.00 85.19 220 PHE A CA 1
ATOM 1709 C C . PHE A 1 220 ? 1.642 -17.116 -2.299 1.00 85.19 220 PHE A C 1
ATOM 1711 O O . PHE A 1 220 ? 1.798 -18.274 -2.711 1.00 85.19 220 PHE A O 1
ATOM 1718 N N . PRO A 1 221 ? 0.469 -16.470 -2.411 1.00 73.62 221 PRO A N 1
ATOM 1719 C CA . PRO A 1 221 ? -0.590 -16.952 -3.287 1.00 73.62 221 PRO A CA 1
ATOM 1720 C C . PRO A 1 221 ? 0.016 -17.282 -4.658 1.00 73.62 221 PRO A C 1
ATOM 1722 O O . PRO A 1 221 ? 0.882 -16.548 -5.136 1.00 73.62 221 PRO A O 1
ATOM 1725 N N . ARG A 1 222 ? -0.346 -18.433 -5.248 1.00 66.69 222 ARG A N 1
ATOM 1726 C CA . ARG A 1 222 ? 0.357 -18.986 -6.423 1.00 66.69 222 ARG A CA 1
ATOM 1727 C C . ARG A 1 222 ? 0.513 -17.928 -7.527 1.00 66.69 222 ARG A C 1
ATOM 1729 O O . ARG A 1 222 ? -0.457 -17.531 -8.157 1.00 66.69 222 ARG A O 1
ATOM 1736 N N . GLY A 1 223 ? 1.760 -17.545 -7.798 1.00 53.97 223 GLY A N 1
ATOM 1737 C CA . GLY A 1 223 ? 2.139 -16.378 -8.602 1.00 53.97 223 GLY A CA 1
ATOM 1738 C C . GLY A 1 223 ? 1.974 -16.473 -10.121 1.00 53.97 223 GLY A C 1
ATOM 1739 O O . GLY A 1 223 ? 2.631 -15.713 -10.826 1.00 53.97 223 GLY A O 1
ATOM 1740 N N . ARG A 1 224 ? 1.109 -17.344 -10.673 1.00 54.69 224 ARG A N 1
ATOM 1741 C CA . ARG A 1 224 ? 0.725 -17.185 -12.099 1.00 54.69 224 ARG A CA 1
ATOM 1742 C C . ARG A 1 224 ? 0.196 -15.761 -12.342 1.00 54.69 224 ARG A C 1
ATOM 1744 O O . ARG A 1 224 ? 0.451 -15.174 -13.390 1.00 54.69 224 ARG A O 1
ATOM 1751 N N . ASP A 1 225 ? -0.424 -15.207 -11.311 1.00 72.88 225 ASP A N 1
ATOM 1752 C CA . ASP A 1 225 ? -1.120 -13.938 -11.328 1.00 72.88 225 ASP A CA 1
ATOM 1753 C C . ASP A 1 225 ? -0.203 -12.728 -11.103 1.00 72.88 225 ASP A C 1
ATOM 1755 O O . ASP A 1 225 ? -0.598 -11.627 -11.450 1.00 72.88 225 ASP A O 1
ATOM 1759 N N . SER A 1 226 ? 1.018 -12.862 -10.565 1.00 83.25 226 SER A N 1
ATOM 1760 C CA . SER A 1 226 ? 1.842 -11.689 -10.197 1.00 83.25 226 SER A CA 1
ATOM 1761 C C . SER A 1 226 ? 2.407 -10.959 -11.412 1.00 83.25 226 SER A C 1
ATOM 1763 O O . SER A 1 226 ? 2.321 -9.733 -11.505 1.00 83.25 226 SER A O 1
ATOM 1765 N N . ARG A 1 227 ? 2.927 -11.704 -12.393 1.00 85.19 227 ARG A N 1
ATOM 1766 C CA . ARG A 1 227 ? 3.375 -11.132 -13.669 1.00 85.19 227 ARG A CA 1
ATOM 1767 C C . ARG A 1 227 ? 2.199 -10.567 -14.459 1.00 85.19 227 A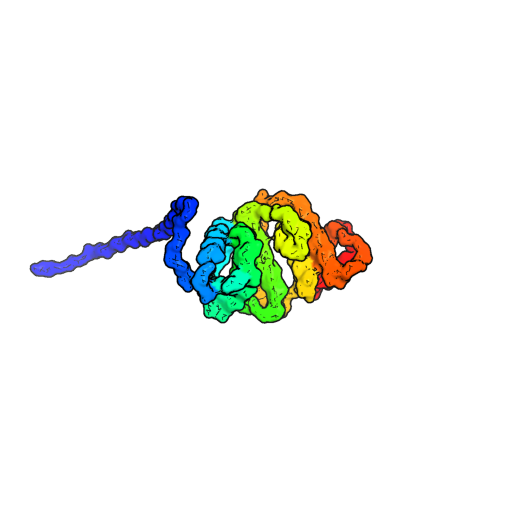RG A C 1
ATOM 1769 O O . ARG A 1 227 ? 2.313 -9.485 -15.025 1.00 85.19 227 ARG A O 1
ATOM 1776 N N . GLU A 1 228 ? 1.082 -11.287 -14.506 1.00 85.81 228 GLU A N 1
ATOM 1777 C CA . GLU A 1 228 ? -0.131 -10.828 -15.188 1.00 85.81 228 GLU A CA 1
ATOM 1778 C C . GLU A 1 228 ? -0.705 -9.570 -14.524 1.00 85.81 228 GLU A C 1
ATOM 1780 O O . GLU A 1 228 ? -0.989 -8.592 -15.211 1.00 85.81 228 GLU A O 1
ATOM 1785 N N . ALA A 1 229 ? -0.755 -9.533 -13.194 1.00 87.12 229 ALA A N 1
ATOM 1786 C CA . ALA A 1 229 ? -1.148 -8.367 -12.416 1.00 87.12 229 ALA A CA 1
ATOM 1787 C C . ALA A 1 229 ? -0.212 -7.181 -12.652 1.00 87.12 229 ALA A C 1
ATOM 1789 O O . ALA A 1 229 ? -0.690 -6.070 -12.854 1.00 87.12 229 ALA A O 1
ATOM 1790 N N . ALA A 1 230 ? 1.107 -7.399 -12.698 1.00 89.19 230 ALA A N 1
ATOM 1791 C CA . ALA A 1 230 ? 2.065 -6.340 -13.010 1.00 89.19 230 ALA A CA 1
ATOM 1792 C C . ALA A 1 230 ? 1.822 -5.765 -14.416 1.00 89.19 230 ALA A C 1
ATOM 1794 O O . ALA A 1 230 ? 1.827 -4.550 -14.607 1.00 89.19 230 ALA A O 1
ATOM 1795 N N . MET A 1 231 ? 1.542 -6.627 -15.397 1.00 89.06 231 MET A N 1
ATOM 1796 C CA . MET A 1 231 ? 1.190 -6.203 -16.753 1.00 89.06 231 MET A CA 1
ATOM 1797 C C . MET A 1 231 ? -0.131 -5.427 -16.795 1.00 89.06 231 MET A C 1
ATOM 1799 O O . MET A 1 231 ? -0.216 -4.403 -17.473 1.00 89.06 231 MET A O 1
ATOM 1803 N N . LEU A 1 232 ? -1.156 -5.885 -16.075 1.00 87.25 232 LEU A N 1
ATOM 1804 C CA . LEU A 1 232 ? -2.445 -5.201 -15.969 1.00 87.25 232 LEU A CA 1
ATOM 1805 C C . LEU A 1 232 ? -2.303 -3.831 -15.295 1.00 87.25 232 LEU A C 1
ATOM 1807 O O . LEU A 1 232 ? -2.804 -2.842 -15.830 1.00 87.25 232 LEU A O 1
ATOM 1811 N N . ALA A 1 233 ? -1.550 -3.753 -14.196 1.00 87.62 233 ALA A N 1
ATOM 1812 C CA . ALA A 1 233 ? -1.266 -2.510 -13.490 1.00 87.62 233 ALA A CA 1
ATOM 1813 C C . ALA A 1 233 ? -0.575 -1.491 -14.410 1.00 87.62 233 ALA A C 1
ATOM 1815 O O . ALA A 1 233 ? -0.981 -0.329 -14.457 1.00 87.62 233 ALA A O 1
ATOM 1816 N N . LEU A 1 234 ? 0.409 -1.928 -15.205 1.00 89.44 234 LEU A N 1
ATOM 1817 C CA . LEU A 1 234 ? 1.097 -1.069 -16.173 1.00 89.44 234 LEU A CA 1
ATOM 1818 C C . LEU A 1 234 ? 0.199 -0.620 -17.326 1.00 89.44 234 LEU A C 1
ATOM 1820 O O . LEU A 1 234 ? 0.268 0.540 -17.724 1.00 89.44 234 LEU A O 1
ATOM 1824 N N . ARG A 1 235 ? -0.658 -1.499 -17.857 1.00 87.75 235 ARG A N 1
ATOM 1825 C CA . ARG A 1 235 ? -1.630 -1.132 -18.903 1.00 87.75 235 ARG A CA 1
ATOM 1826 C C . ARG A 1 235 ? -2.630 -0.102 -18.399 1.00 87.75 235 ARG A C 1
ATOM 1828 O O . ARG A 1 235 ? -2.918 0.866 -19.099 1.00 87.75 235 ARG A O 1
ATOM 1835 N N . GLN A 1 236 ? -3.114 -0.271 -17.172 1.00 85.12 236 GLN A N 1
ATOM 1836 C CA . GLN A 1 236 ? -3.993 0.711 -16.557 1.00 85.12 236 GLN A CA 1
ATOM 1837 C C . GLN A 1 236 ? -3.249 2.031 -16.336 1.00 85.12 236 GLN A C 1
ATOM 1839 O O . GLN A 1 236 ? -3.735 3.070 -16.769 1.00 85.12 236 GLN A O 1
ATOM 1844 N N . ALA A 1 237 ? -2.046 2.009 -15.758 1.00 86.62 237 ALA A N 1
ATOM 1845 C CA . ALA A 1 237 ? -1.229 3.211 -15.599 1.00 86.62 237 ALA A CA 1
ATOM 1846 C C . ALA A 1 237 ? -1.000 3.932 -16.940 1.00 86.62 237 ALA A C 1
ATOM 1848 O O . ALA A 1 237 ? -1.144 5.150 -17.014 1.00 86.62 237 ALA A O 1
ATOM 1849 N N . ALA A 1 238 ? -0.721 3.189 -18.015 1.00 86.00 238 ALA A N 1
ATOM 1850 C CA . ALA A 1 238 ? -0.582 3.747 -19.355 1.00 86.00 238 ALA A CA 1
ATOM 1851 C C . ALA A 1 238 ? -1.855 4.452 -19.833 1.00 86.00 238 ALA A C 1
ATOM 1853 O O . ALA A 1 238 ? -1.749 5.578 -20.300 1.00 86.00 238 ALA A O 1
ATOM 1854 N N . SER A 1 239 ? -3.043 3.874 -19.622 1.00 83.88 239 SER A N 1
ATOM 1855 C CA . SER A 1 239 ? -4.315 4.524 -19.988 1.00 83.88 239 SER A CA 1
ATOM 1856 C C . SER A 1 239 ? -4.593 5.841 -19.245 1.00 83.88 239 SER A C 1
ATOM 1858 O O . SER A 1 239 ? -5.296 6.705 -19.764 1.00 83.88 239 SER A O 1
ATOM 1860 N N . PHE A 1 240 ? -4.038 6.012 -18.039 1.00 80.56 240 PHE A N 1
ATOM 1861 C CA . PHE A 1 240 ? -4.112 7.272 -17.289 1.00 80.56 240 PHE A CA 1
ATOM 1862 C C . PHE A 1 240 ? -3.120 8.314 -17.824 1.00 80.56 240 PHE A C 1
ATOM 1864 O O . PHE A 1 240 ? -3.386 9.511 -17.748 1.00 80.56 240 PHE A O 1
ATOM 1871 N N . MET A 1 241 ? -1.978 7.869 -18.358 1.00 81.44 241 MET A N 1
ATOM 1872 C CA . MET A 1 241 ? -0.958 8.737 -18.955 1.00 81.44 241 MET A CA 1
ATOM 1873 C C . MET A 1 241 ? -1.301 9.161 -20.388 1.00 81.44 241 MET A C 1
ATOM 1875 O O . MET A 1 241 ? -0.967 10.278 -20.786 1.00 81.44 241 MET A O 1
ATOM 1879 N N . ASP A 1 242 ? -1.934 8.270 -21.148 1.00 80.50 242 ASP A N 1
ATOM 1880 C CA . ASP A 1 242 ? -2.426 8.465 -22.508 1.00 80.50 242 ASP A CA 1
ATOM 1881 C C . ASP A 1 242 ? -3.686 7.599 -22.713 1.00 80.50 242 ASP A C 1
ATOM 1883 O O . ASP A 1 242 ? -3.596 6.373 -22.638 1.00 80.50 242 ASP A O 1
ATOM 1887 N N . PRO A 1 243 ? -4.865 8.188 -22.991 1.00 73.38 243 PRO A N 1
ATOM 1888 C CA . PRO A 1 243 ? -6.098 7.434 -23.216 1.00 73.38 243 PRO A CA 1
ATOM 1889 C C . PRO A 1 243 ? -6.076 6.478 -24.421 1.00 73.38 243 PRO A C 1
ATOM 1891 O O . PRO A 1 243 ? -6.946 5.609 -24.508 1.00 73.38 243 PRO A O 1
ATOM 1894 N N . ARG A 1 244 ? -5.152 6.645 -25.380 1.00 72.00 244 ARG A N 1
ATOM 1895 C CA . ARG A 1 244 ? -5.013 5.777 -26.565 1.00 72.00 244 ARG A CA 1
ATOM 1896 C C . ARG A 1 244 ? -3.534 5.529 -26.886 1.00 72.00 244 ARG A C 1
ATOM 1898 O O . ARG A 1 244 ? -3.055 6.013 -27.908 1.00 72.00 244 ARG A O 1
ATOM 1905 N N . PRO A 1 245 ? -2.826 4.749 -26.053 1.00 72.31 245 PRO A N 1
ATOM 1906 C CA . PRO A 1 245 ? -1.412 4.504 -26.274 1.00 72.31 245 PRO A CA 1
ATOM 1907 C C . PRO A 1 245 ? -1.217 3.714 -27.575 1.00 72.31 245 PRO A C 1
ATOM 1909 O O . PRO A 1 245 ? -1.828 2.661 -27.775 1.00 72.31 245 PRO A O 1
ATOM 1912 N N . GLU A 1 246 ? -0.361 4.215 -28.462 1.00 77.19 246 GLU A N 1
ATOM 1913 C CA . GLU A 1 246 ? 0.043 3.496 -29.671 1.00 77.19 246 GLU A CA 1
ATOM 1914 C C . GLU A 1 246 ? 1.171 2.506 -29.343 1.00 77.19 246 GLU A C 1
ATOM 1916 O O . GLU A 1 246 ? 2.268 2.895 -28.942 1.00 77.19 246 GLU A O 1
ATOM 1921 N N . GLY A 1 247 ? 0.910 1.209 -29.527 1.00 80.19 247 GLY A N 1
ATOM 1922 C CA . GLY A 1 247 ? 1.876 0.131 -29.287 1.00 80.19 247 GLY A CA 1
ATOM 1923 C C . GLY A 1 247 ? 1.449 -0.845 -28.189 1.00 80.19 247 GLY A C 1
ATOM 1924 O O . GLY A 1 247 ? 0.389 -0.711 -27.582 1.00 80.19 247 GLY A O 1
ATOM 1925 N N . GLU A 1 248 ? 2.274 -1.865 -27.949 1.00 85.94 248 GLU A N 1
ATOM 1926 C CA . GLU A 1 248 ? 1.998 -2.920 -26.970 1.00 85.94 248 GLU A CA 1
ATOM 1927 C C . GLU A 1 248 ? 2.967 -2.841 -25.785 1.00 85.94 248 GLU A C 1
ATOM 1929 O O . GLU A 1 248 ? 4.179 -2.723 -25.959 1.00 85.94 248 GLU A O 1
ATOM 1934 N N . ILE A 1 249 ? 2.429 -2.948 -24.566 1.00 86.38 249 ILE A N 1
ATOM 1935 C CA . ILE A 1 249 ? 3.234 -3.170 -23.362 1.00 86.38 249 ILE A CA 1
ATOM 1936 C C . ILE A 1 249 ? 3.511 -4.664 -23.248 1.00 86.38 249 ILE A C 1
ATOM 1938 O O . ILE A 1 249 ? 2.575 -5.464 -23.124 1.00 86.38 249 ILE A O 1
ATOM 1942 N N . THR A 1 250 ? 4.791 -5.028 -23.231 1.00 88.88 250 THR A N 1
ATOM 1943 C CA . THR A 1 250 ? 5.256 -6.413 -23.179 1.00 88.88 250 THR A CA 1
ATOM 1944 C C . THR A 1 250 ? 5.839 -6.764 -21.811 1.00 88.88 250 THR A C 1
ATOM 1946 O O . THR A 1 250 ? 6.028 -5.922 -20.931 1.00 88.88 250 THR A O 1
ATOM 1949 N N . GLY A 1 251 ? 6.187 -8.040 -21.632 1.00 84.94 251 GLY A N 1
ATOM 1950 C CA . GLY A 1 251 ? 6.866 -8.511 -20.428 1.00 84.94 251 GLY A CA 1
ATOM 1951 C C . GLY A 1 251 ? 8.267 -7.925 -20.197 1.00 84.94 251 GLY A C 1
ATOM 1952 O O . GLY A 1 251 ? 8.849 -8.223 -19.155 1.00 84.94 251 GLY A O 1
ATOM 1953 N N . ALA A 1 252 ? 8.809 -7.132 -21.129 1.00 88.44 252 ALA A N 1
ATOM 1954 C CA . ALA A 1 252 ? 10.087 -6.440 -20.978 1.00 88.44 252 ALA A CA 1
ATOM 1955 C C . ALA A 1 252 ? 9.994 -5.233 -20.028 1.00 88.44 252 ALA A C 1
ATOM 1957 O O . ALA A 1 252 ? 10.932 -4.974 -19.269 1.00 88.44 252 ALA A O 1
ATOM 1958 N N . LEU A 1 253 ? 8.858 -4.522 -20.018 1.00 90.56 253 LEU A N 1
ATOM 1959 C CA . LEU A 1 253 ? 8.696 -3.297 -19.234 1.00 90.56 253 LEU A CA 1
ATOM 1960 C C . LEU A 1 253 ? 8.763 -3.518 -17.708 1.00 90.56 253 LEU A C 1
ATOM 1962 O O . LEU A 1 253 ? 9.538 -2.801 -17.072 1.00 90.56 253 LEU A O 1
ATOM 1966 N N . PRO A 1 254 ? 8.067 -4.504 -17.095 1.00 90.50 254 PRO A N 1
ATOM 1967 C CA . PRO A 1 254 ? 8.233 -4.794 -15.667 1.00 90.50 254 PRO A CA 1
ATOM 1968 C C . PRO A 1 254 ? 9.698 -5.027 -15.280 1.00 90.50 254 PRO A C 1
ATOM 1970 O O . PRO A 1 254 ? 10.215 -4.403 -14.358 1.00 90.50 254 PRO A O 1
ATOM 1973 N N . ALA A 1 255 ? 10.414 -5.870 -16.032 1.00 88.25 255 ALA A N 1
ATOM 1974 C CA . ALA A 1 255 ? 11.816 -6.175 -15.755 1.00 88.25 255 ALA A CA 1
ATOM 1975 C C . ALA A 1 255 ? 12.715 -4.929 -15.851 1.00 88.25 255 ALA A C 1
ATOM 1977 O O . ALA A 1 255 ? 13.652 -4.776 -15.063 1.00 88.25 255 ALA A O 1
ATOM 1978 N N . ALA A 1 256 ? 12.416 -4.023 -16.785 1.00 90.50 256 ALA A N 1
ATOM 1979 C CA . ALA A 1 256 ? 13.132 -2.764 -16.918 1.00 90.50 256 ALA A CA 1
ATOM 1980 C C . ALA A 1 256 ? 12.876 -1.804 -15.749 1.00 90.50 256 ALA A C 1
ATOM 1982 O O . ALA A 1 256 ? 13.822 -1.175 -15.274 1.00 90.50 256 ALA A O 1
ATOM 1983 N N . ILE A 1 257 ? 11.638 -1.727 -15.253 1.00 90.62 257 ILE A N 1
ATOM 1984 C CA . ILE A 1 257 ? 11.285 -0.922 -14.074 1.00 90.62 257 ILE A CA 1
ATOM 1985 C C . ILE A 1 257 ? 11.980 -1.473 -12.825 1.00 90.62 257 ILE A C 1
ATOM 1987 O O . ILE A 1 257 ? 12.635 -0.714 -12.112 1.00 90.62 257 ILE A O 1
ATOM 1991 N N . GLU A 1 258 ? 11.921 -2.789 -12.595 1.00 90.00 258 GLU A N 1
ATOM 1992 C CA . GLU A 1 258 ? 12.585 -3.450 -11.458 1.00 90.00 258 GLU A CA 1
ATOM 1993 C C . GLU A 1 258 ? 14.108 -3.252 -11.456 1.00 90.00 258 GLU A C 1
ATOM 1995 O O . GLU A 1 258 ? 14.738 -3.164 -10.397 1.00 90.00 258 GLU A O 1
ATOM 2000 N N . ALA A 1 259 ? 14.727 -3.212 -12.639 1.00 87.75 259 ALA A N 1
ATOM 2001 C CA . ALA A 1 259 ? 16.150 -2.936 -12.778 1.00 87.75 259 ALA A CA 1
ATOM 2002 C C . ALA A 1 259 ? 16.456 -1.454 -12.522 1.00 87.75 259 ALA A C 1
ATOM 2004 O O . ALA A 1 259 ? 17.304 -1.149 -11.684 1.00 87.75 259 ALA A O 1
ATOM 2005 N N . ALA A 1 260 ? 15.732 -0.545 -13.183 1.00 86.06 260 ALA A N 1
ATOM 2006 C CA . ALA A 1 260 ? 15.943 0.896 -13.075 1.00 86.06 260 ALA A CA 1
ATOM 2007 C C . ALA A 1 260 ? 15.732 1.409 -11.643 1.00 86.06 260 ALA A C 1
ATOM 2009 O O . ALA A 1 260 ? 16.611 2.075 -11.099 1.00 86.06 260 ALA A O 1
ATOM 2010 N N . ALA A 1 261 ? 14.619 1.042 -11.003 1.00 83.75 261 ALA A N 1
ATOM 2011 C CA . ALA A 1 261 ? 14.298 1.466 -9.640 1.00 83.75 261 ALA A CA 1
ATOM 2012 C C . ALA A 1 261 ? 15.288 0.919 -8.596 1.00 83.75 261 ALA A C 1
ATOM 2014 O O . ALA A 1 261 ? 15.547 1.566 -7.584 1.00 83.75 261 ALA A O 1
ATOM 2015 N N . ALA A 1 262 ? 15.883 -0.248 -8.856 1.00 81.75 262 ALA A N 1
ATOM 2016 C CA . ALA A 1 262 ? 16.907 -0.843 -8.002 1.00 81.75 262 ALA A CA 1
ATOM 2017 C C . ALA A 1 262 ? 18.339 -0.369 -8.323 1.00 81.75 262 ALA A C 1
ATOM 2019 O O . ALA A 1 262 ? 19.287 -0.872 -7.720 1.00 81.75 262 ALA A O 1
ATOM 2020 N N . GLY A 1 263 ? 18.530 0.528 -9.299 1.00 82.88 263 GLY A N 1
ATOM 2021 C CA . GLY A 1 263 ? 19.860 0.964 -9.741 1.00 82.88 263 GLY A CA 1
ATOM 2022 C C . GLY A 1 263 ? 20.703 -0.153 -10.373 1.00 82.88 263 GLY A C 1
ATOM 2023 O O . GLY A 1 263 ? 21.931 -0.120 -10.308 1.00 82.88 263 GLY A O 1
ATOM 2024 N N . ARG A 1 264 ? 20.059 -1.172 -10.953 1.00 85.31 264 ARG A N 1
ATOM 2025 C CA . ARG A 1 264 ? 20.704 -2.326 -11.595 1.00 85.31 264 ARG A CA 1
ATOM 2026 C C . ARG A 1 264 ? 20.709 -2.168 -13.120 1.00 85.31 264 ARG A C 1
ATOM 2028 O O . ARG A 1 264 ? 19.811 -1.533 -13.674 1.00 85.31 264 ARG A O 1
ATOM 2035 N N . PRO A 1 265 ? 21.688 -2.761 -13.829 1.00 85.12 265 PRO A N 1
ATOM 2036 C CA . PRO A 1 265 ? 21.648 -2.800 -15.286 1.00 85.12 265 PRO A CA 1
ATOM 2037 C C . PRO A 1 265 ? 20.410 -3.566 -15.769 1.00 85.12 265 PRO A C 1
ATOM 2039 O O . PRO A 1 265 ? 19.966 -4.518 -15.122 1.00 85.12 265 PRO A O 1
ATOM 2042 N N . LEU A 1 266 ? 19.880 -3.170 -16.930 1.00 85.44 266 LEU A N 1
ATOM 2043 C CA . LEU A 1 266 ? 18.798 -3.905 -17.583 1.00 85.44 266 LEU A CA 1
ATOM 2044 C C . LEU A 1 266 ? 19.229 -5.361 -17.854 1.00 85.44 266 LEU A C 1
ATOM 2046 O O . LEU A 1 266 ? 20.379 -5.587 -18.251 1.00 85.44 266 LEU A O 1
ATOM 2050 N N . PRO A 1 267 ? 18.335 -6.354 -17.683 1.00 82.62 267 PRO A N 1
ATOM 2051 C CA . PRO A 1 267 ? 18.642 -7.736 -18.031 1.00 82.62 267 PRO A CA 1
ATOM 2052 C C . PRO A 1 267 ? 19.041 -7.859 -19.508 1.00 82.62 267 PRO A C 1
ATOM 2054 O O . PRO A 1 267 ? 18.440 -7.224 -20.379 1.00 82.62 267 PRO A O 1
ATOM 2057 N N . LYS A 1 268 ? 20.052 -8.687 -19.804 1.00 81.00 268 LYS A N 1
ATOM 2058 C CA . LYS A 1 268 ? 20.504 -8.927 -21.186 1.00 81.00 268 LYS A CA 1
ATOM 2059 C C . LYS A 1 268 ? 19.332 -9.383 -22.063 1.00 81.00 268 LYS A C 1
ATOM 2061 O O . LYS A 1 268 ? 18.574 -10.256 -21.657 1.00 81.00 268 LYS A O 1
ATOM 2066 N N . GLY A 1 269 ? 19.222 -8.810 -23.263 1.00 78.00 269 GLY A N 1
ATOM 2067 C CA . GLY A 1 269 ? 18.146 -9.121 -24.212 1.00 78.00 269 GLY A CA 1
ATOM 2068 C C . GLY A 1 269 ? 16.817 -8.409 -23.935 1.00 78.00 269 GLY A C 1
ATOM 2069 O O . GLY A 1 269 ? 15.838 -8.689 -24.617 1.00 78.00 269 GLY A O 1
ATOM 2070 N N . THR A 1 270 ? 16.763 -7.492 -22.962 1.00 84.12 270 THR A N 1
ATOM 2071 C CA . THR A 1 270 ? 15.589 -6.630 -22.759 1.00 84.12 270 THR A CA 1
ATOM 2072 C C . THR A 1 270 ? 15.595 -5.516 -23.802 1.00 84.12 270 THR A C 1
ATOM 2074 O O . THR A 1 270 ? 16.359 -4.556 -23.685 1.00 84.12 270 THR A O 1
ATOM 2077 N N . GLU A 1 271 ? 14.738 -5.632 -24.811 1.00 87.75 271 GLU A N 1
ATOM 2078 C CA . GLU A 1 271 ? 14.478 -4.566 -25.776 1.00 87.75 271 GLU A CA 1
ATOM 2079 C C . GLU A 1 271 ? 13.145 -3.896 -25.454 1.00 87.75 271 GLU A C 1
ATOM 2081 O O . GLU A 1 271 ? 12.123 -4.561 -25.323 1.00 87.75 271 GLU A O 1
ATOM 2086 N N . LEU A 1 272 ? 13.178 -2.572 -25.294 1.00 89.62 272 LEU A N 1
ATOM 2087 C CA . LEU A 1 272 ? 11.988 -1.761 -25.052 1.00 89.62 272 LE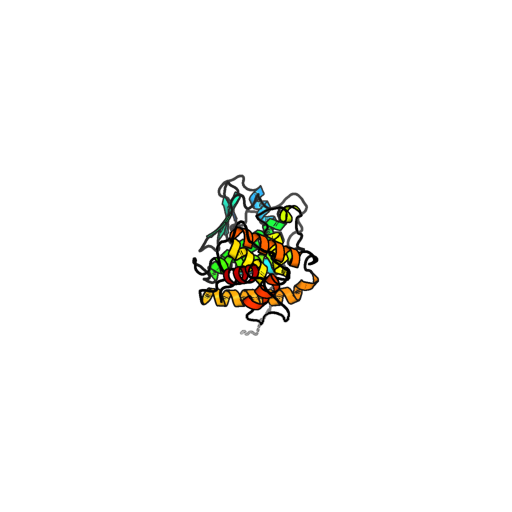U A CA 1
ATOM 2088 C C . LEU A 1 272 ? 11.576 -1.055 -26.341 1.00 89.62 272 LEU A C 1
ATOM 2090 O O . LEU A 1 272 ? 12.407 -0.380 -26.973 1.00 89.62 272 LEU A O 1
ATOM 2094 N N . SER A 1 273 ? 10.292 -1.161 -26.670 1.00 90.31 273 SER A N 1
ATOM 2095 C CA . SER A 1 273 ? 9.638 -0.358 -27.705 1.00 90.31 273 SER A CA 1
ATOM 2096 C C . SER A 1 273 ? 9.675 1.146 -27.365 1.00 90.31 273 SER A C 1
ATOM 2098 O O . SER A 1 273 ? 9.944 1.517 -26.216 1.00 90.31 273 SER A O 1
ATOM 2100 N N . PRO A 1 274 ? 9.409 2.047 -28.333 1.00 89.25 274 PRO A N 1
ATOM 2101 C CA . PRO A 1 274 ? 9.305 3.483 -28.061 1.00 89.25 274 PRO A CA 1
ATOM 2102 C C . PRO A 1 274 ? 8.303 3.813 -26.943 1.00 89.25 274 PRO A C 1
ATOM 2104 O O . PRO A 1 274 ? 8.657 4.549 -26.022 1.00 89.25 274 PRO A O 1
ATOM 2107 N N . LEU A 1 275 ? 7.120 3.186 -26.966 1.00 87.50 275 LEU A N 1
ATOM 2108 C CA . LEU A 1 275 ? 6.090 3.329 -25.932 1.00 87.50 275 LEU A CA 1
ATOM 2109 C C . LEU A 1 275 ? 6.616 2.916 -24.551 1.00 87.50 275 LEU A C 1
ATOM 2111 O O . LEU A 1 275 ? 6.487 3.655 -23.580 1.00 87.50 275 LEU A O 1
ATOM 2115 N N . GLU A 1 276 ? 7.249 1.747 -24.443 1.00 90.50 276 GLU A N 1
ATOM 2116 C CA . GLU A 1 276 ? 7.763 1.255 -23.159 1.00 90.50 276 GLU A CA 1
ATOM 2117 C C . GLU A 1 276 ? 8.897 2.130 -22.608 1.00 90.50 276 GLU A C 1
ATOM 2119 O O . GLU A 1 276 ? 9.004 2.301 -21.394 1.00 90.50 276 GLU A O 1
ATOM 2124 N N . ARG A 1 277 ? 9.730 2.726 -23.473 1.00 89.44 277 ARG A N 1
ATOM 2125 C CA . ARG A 1 277 ? 10.759 3.694 -23.050 1.00 89.44 277 ARG A CA 1
ATOM 2126 C C . ARG A 1 277 ? 10.138 4.972 -22.509 1.00 89.44 277 ARG A C 1
ATOM 2128 O O . ARG A 1 277 ? 10.604 5.484 -21.491 1.00 89.44 277 ARG A O 1
ATOM 2135 N N . GLU A 1 278 ? 9.106 5.472 -23.179 1.00 87.69 278 GLU A N 1
ATOM 2136 C CA . GLU A 1 278 ? 8.359 6.640 -22.728 1.00 87.69 278 GLU A CA 1
ATOM 2137 C C . GLU A 1 278 ? 7.694 6.372 -21.376 1.00 87.69 278 GLU A C 1
ATOM 2139 O O . GLU A 1 278 ? 7.925 7.126 -20.427 1.00 87.69 278 GLU A O 1
ATOM 2144 N N . ILE A 1 279 ? 6.963 5.261 -21.248 1.00 86.69 279 ILE A N 1
ATOM 2145 C CA . ILE A 1 279 ? 6.339 4.850 -19.988 1.00 86.69 279 ILE A CA 1
ATOM 2146 C C . ILE A 1 279 ? 7.399 4.740 -18.887 1.00 86.69 279 ILE A C 1
ATOM 2148 O O . ILE A 1 279 ? 7.258 5.375 -17.845 1.00 86.69 279 ILE A O 1
ATOM 2152 N N . LEU A 1 280 ? 8.502 4.021 -19.120 1.00 87.94 280 LEU A N 1
ATOM 2153 C CA . LEU A 1 280 ? 9.583 3.884 -18.139 1.00 87.94 280 LEU A CA 1
ATOM 2154 C C . LEU A 1 280 ? 10.109 5.246 -17.655 1.00 87.94 280 LEU A C 1
ATOM 2156 O O . LEU A 1 280 ? 10.321 5.424 -16.457 1.00 87.94 280 LEU A O 1
ATOM 2160 N N . SER A 1 281 ? 10.287 6.210 -18.566 1.00 85.44 281 SER A N 1
ATOM 2161 C CA . SER A 1 281 ? 10.771 7.559 -18.231 1.00 85.44 281 SER A CA 1
ATOM 2162 C C . SER A 1 281 ? 9.797 8.365 -17.366 1.00 85.44 281 SER A C 1
ATOM 2164 O O . SER A 1 281 ? 10.221 9.210 -16.579 1.00 85.44 281 SER A O 1
ATOM 2166 N N . ARG A 1 282 ? 8.492 8.094 -17.492 1.00 81.56 282 ARG A N 1
ATOM 2167 C CA . ARG A 1 282 ? 7.443 8.736 -16.694 1.00 81.56 282 ARG A CA 1
ATOM 2168 C C . ARG A 1 282 ? 7.248 8.047 -15.346 1.00 81.56 282 ARG A C 1
ATOM 2170 O O . ARG A 1 282 ? 6.913 8.721 -14.380 1.00 81.56 282 ARG A O 1
ATOM 2177 N N . LEU A 1 283 ? 7.479 6.738 -15.280 1.00 81.56 283 LEU A N 1
ATOM 2178 C CA . LEU A 1 283 ? 7.276 5.920 -14.085 1.00 81.56 283 LEU A CA 1
ATOM 2179 C C . LEU A 1 283 ? 8.419 6.025 -13.065 1.00 81.56 283 LEU A C 1
ATOM 2181 O O . LEU A 1 283 ? 8.171 6.052 -11.858 1.00 81.56 283 LEU A O 1
ATOM 2185 N N . VAL A 1 284 ? 9.666 6.081 -13.537 1.00 77.88 284 VAL A N 1
ATOM 2186 C CA . VAL A 1 284 ? 10.861 6.079 -12.684 1.00 77.88 284 VAL A CA 1
ATOM 2187 C C . VAL A 1 284 ? 11.651 7.362 -12.924 1.00 77.88 284 VAL A C 1
ATOM 2189 O O . VAL A 1 284 ? 12.239 7.544 -13.991 1.00 77.88 284 VAL A O 1
ATOM 2192 N N . ALA A 1 285 ? 11.683 8.245 -11.922 1.00 67.56 285 ALA A N 1
ATOM 2193 C CA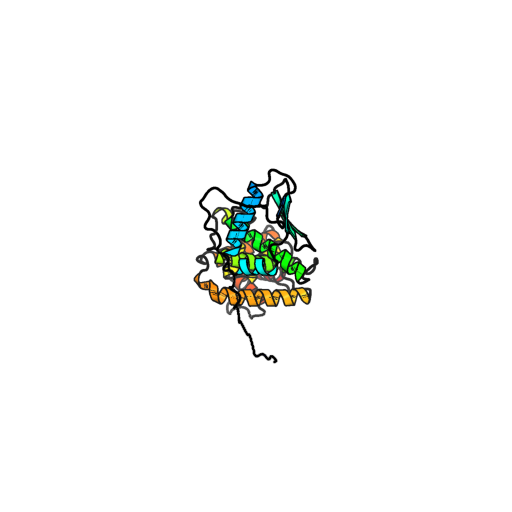 . ALA A 1 285 ? 12.559 9.412 -11.942 1.00 67.56 285 ALA A CA 1
ATOM 2194 C C . ALA A 1 285 ? 14.026 8.949 -11.877 1.00 67.56 285 ALA A C 1
ATOM 2196 O O . ALA A 1 285 ? 14.372 8.101 -11.051 1.00 67.56 285 ALA A O 1
ATOM 2197 N N . ARG A 1 286 ? 14.868 9.471 -12.772 1.00 57.66 286 ARG A N 1
ATO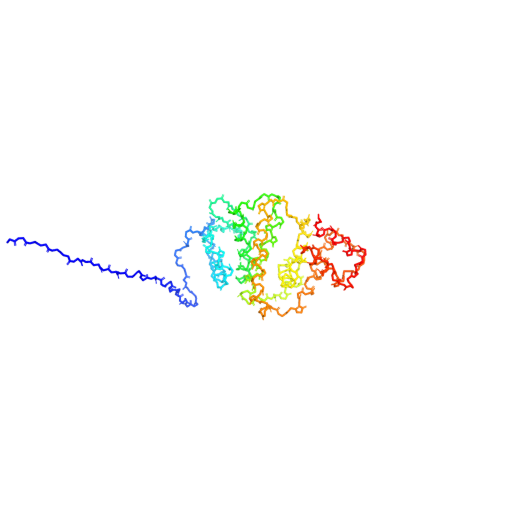M 2198 C CA . ARG A 1 286 ? 16.317 9.218 -12.774 1.00 57.66 286 ARG A CA 1
ATOM 2199 C C . ARG A 1 286 ? 17.049 10.153 -11.823 1.00 57.66 286 ARG A C 1
ATOM 2201 O O . ARG A 1 286 ? 16.646 11.334 -11.754 1.00 57.66 286 ARG A O 1
#

Foldseek 3Di:
DDDDDDDDDDDDDDDDDDPPDDPDDPDDDDDDQPPLEEEPDPPCVVLSVLLVLLLVLLCLFPLSVVLCVVLPQFRWYQYPQRWIWTESVPDIDTLDGVLSVVDHSPVSSLSVQLRSLLNVCVVLVQDDPLNVLLSNLLSLLSSLRSLLSSLHDDDPVLVVDPDHSNLLSLLCLPQSLLSSLLVQLLVVHAPDQRDPSSVVVSVVSVVVSVVSSVVRVVSRDPNPSNLVSSLVSLVSSLCSVPVDDPDDDDSLLSQVSSQVQVVHDRPPPRDDDPSSVVSSCSSHPD

Sequence (286 aa):
MTSWLLGLLLLAAPARAQFLAPVLPPGRVLAAVPPWIAMEKPGLEEARDKLLRALELLRRSPSGRALLGELGVGRVLIEENGSLYVTDGTKTVFAGANFVDEYPEDVLAVQMAHELEHVRQIRLGVTGSGNLALRELAAVLVQTRVWVELGGTIHDEHWKGNRGNSWDMTAALDHPYTALAAIAARAGHQLAFNTKAGRRYWEDVLASDARWRGQWRERFPRGRDSREAAMLALRQAASFMDPRPEGEITGALPAAIEAAAAGRPLPKGTELSPLEREILSRLVAR

pLDDT: mean 76.4, std 18.11, range [26.69, 94.44]

Secondary structure (DSSP, 8-state):
-----------------------PPTT----S--TTEEESSTT-HHHHHHHHHHHHHHHHSHHHHHHHHHH-S-EEEE-TTS-EEEE-SS-EEEEETTHHHHS-HHHHHHHHHHHHHHHHHHHTT--SGGGHHHHHHHHHHHHHHHHHHTT----GGGGTSTT-HHHHHHHHHH-HHHHHHHHHHHTT--B---SHHHHHHHHHHHHHHHHHHHHHGGGSS-THHHHHHHHHHHHHHHHHH-SS--S---THHHHHHHHHHTTPPPPTT-PPPHHHHHHHHHHB--